Protein AF-A0A182EBB6-F1 (afdb_monomer_lite)

Stru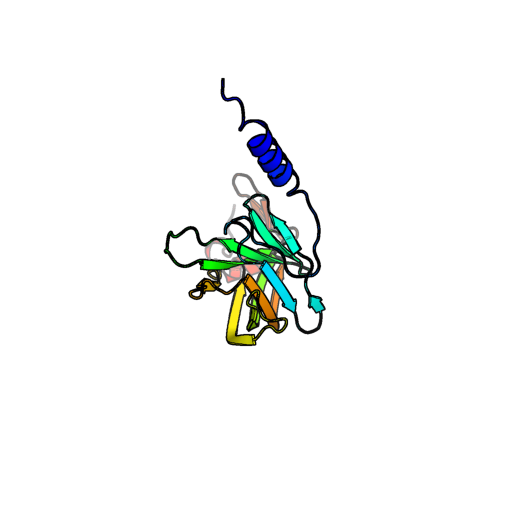cture (mmCIF, N/CA/C/O backbone):
data_AF-A0A182EBB6-F1
#
_entry.id   AF-A0A182EBB6-F1
#
loop_
_atom_site.group_PDB
_atom_site.id
_atom_site.type_symbol
_atom_site.label_atom_id
_atom_site.label_alt_id
_atom_site.label_comp_id
_atom_site.label_asym_id
_atom_site.label_entity_id
_atom_site.label_seq_id
_atom_site.pdbx_PDB_ins_code
_atom_site.Cartn_x
_atom_site.Cartn_y
_atom_site.Cartn_z
_atom_site.occupancy
_atom_site.B_iso_or_equiv
_atom_site.auth_seq_id
_atom_site.auth_comp_id
_atom_site.auth_asym_id
_atom_site.auth_atom_id
_atom_site.pdbx_PDB_model_num
ATOM 1 N N . MET A 1 1 ? 34.853 37.963 -15.793 1.00 40.50 1 MET A N 1
ATOM 2 C CA . MET A 1 1 ? 33.548 38.144 -16.453 1.00 40.50 1 MET A CA 1
ATOM 3 C C . MET A 1 1 ? 33.056 36.754 -16.791 1.00 40.50 1 MET A C 1
ATOM 5 O O . MET A 1 1 ? 33.469 36.223 -17.803 1.00 40.50 1 MET A O 1
ATOM 9 N N . GLU A 1 2 ? 32.288 36.142 -15.895 1.00 34.72 2 GLU A N 1
ATOM 10 C CA . GLU A 1 2 ? 31.540 34.907 -16.151 1.00 34.72 2 GLU A CA 1
ATOM 11 C C . GLU A 1 2 ? 30.432 34.850 -15.096 1.00 34.72 2 GLU A C 1
ATOM 13 O O . GLU A 1 2 ? 30.670 34.603 -13.919 1.00 34.72 2 GLU A O 1
ATOM 18 N N . SER A 1 3 ? 29.233 35.250 -15.512 1.00 44.31 3 SER A N 1
ATOM 19 C CA . SER A 1 3 ? 28.018 35.290 -14.704 1.00 44.31 3 SER A CA 1
ATOM 20 C C . SER A 1 3 ? 26.965 34.454 -15.419 1.00 44.31 3 SER A C 1
ATOM 22 O O . SER A 1 3 ? 26.194 34.976 -16.225 1.00 44.31 3 SER A O 1
ATOM 24 N N . LYS A 1 4 ? 26.965 33.147 -15.165 1.00 50.09 4 LYS A N 1
ATOM 25 C CA . LYS A 1 4 ? 25.876 32.228 -15.501 1.00 50.09 4 LYS A CA 1
ATOM 26 C C . LYS A 1 4 ? 25.888 31.118 -14.460 1.00 50.09 4 LYS A C 1
ATOM 28 O O . LYS A 1 4 ? 26.851 30.376 -14.431 1.00 50.09 4 LYS A O 1
ATOM 33 N N . ASP A 1 5 ? 24.870 31.104 -13.598 1.00 51.62 5 ASP A N 1
ATOM 34 C CA . ASP A 1 5 ? 24.267 29.878 -13.029 1.00 51.62 5 ASP A CA 1
ATOM 35 C C . ASP A 1 5 ? 23.132 30.165 -12.028 1.00 51.62 5 ASP A C 1
ATOM 37 O O . ASP A 1 5 ? 22.394 29.265 -11.654 1.00 51.62 5 ASP A O 1
ATOM 41 N N . SER A 1 6 ? 22.858 31.432 -11.700 1.00 50.47 6 SER A N 1
ATOM 42 C CA . SER A 1 6 ? 21.713 31.788 -10.842 1.00 50.47 6 SER A CA 1
ATOM 43 C C . SER A 1 6 ? 20.330 31.523 -11.476 1.00 50.47 6 SER A C 1
ATOM 45 O O . SER A 1 6 ? 19.359 31.316 -10.750 1.00 50.47 6 SER A O 1
ATOM 47 N N . SER A 1 7 ? 20.204 31.495 -12.812 1.00 50.50 7 SER A N 1
ATOM 48 C CA . SER A 1 7 ? 18.897 31.292 -13.468 1.00 50.50 7 SER A CA 1
ATOM 49 C C . SER A 1 7 ? 18.453 29.829 -13.509 1.00 50.50 7 SER A C 1
ATOM 51 O O . SER A 1 7 ? 17.256 29.563 -13.543 1.00 50.50 7 SER A O 1
ATOM 53 N N . ASN A 1 8 ? 19.398 28.883 -13.521 1.00 51.69 8 ASN A N 1
ATOM 54 C CA . ASN A 1 8 ? 19.089 27.453 -13.591 1.00 51.69 8 ASN A CA 1
ATOM 55 C C . ASN A 1 8 ? 18.716 26.897 -12.216 1.00 51.69 8 ASN A C 1
ATOM 57 O O . ASN A 1 8 ? 17.780 26.109 -12.128 1.00 51.69 8 ASN A O 1
ATOM 61 N N . GLU A 1 9 ? 19.377 27.354 -11.148 1.00 54.38 9 GLU A N 1
ATOM 62 C CA . GLU A 1 9 ? 18.986 27.002 -9.778 1.00 54.38 9 GLU A CA 1
ATOM 63 C C . GLU A 1 9 ? 17.591 27.529 -9.447 1.00 54.38 9 GLU A C 1
ATOM 65 O O . GLU A 1 9 ? 16.769 26.770 -8.954 1.00 54.38 9 GLU A O 1
ATOM 70 N N . SER A 1 10 ? 17.273 28.769 -9.834 1.00 54.06 10 SER A N 1
ATOM 71 C CA . SER A 1 10 ? 15.940 29.347 -9.627 1.00 54.06 10 SER A CA 1
ATOM 72 C C . SER A 1 10 ? 14.844 28.644 -10.441 1.00 54.06 10 SER A C 1
ATOM 74 O O . SER A 1 10 ? 13.723 28.511 -9.957 1.00 54.06 10 SER A O 1
ATOM 76 N N . LEU A 1 11 ? 15.148 28.142 -11.647 1.00 51.31 11 LEU A N 1
ATOM 77 C CA . LEU A 1 11 ? 14.216 27.318 -12.427 1.00 51.31 11 LEU A CA 1
ATOM 78 C C . LEU A 1 11 ? 14.038 25.919 -11.831 1.00 51.31 11 LEU A C 1
ATOM 80 O O . LEU A 1 11 ? 12.929 25.402 -11.842 1.00 51.31 11 LEU A O 1
ATOM 84 N N . LEU A 1 12 ? 15.094 25.310 -11.290 1.00 53.47 12 LEU A N 1
ATOM 85 C CA . LEU A 1 12 ? 15.011 24.026 -10.591 1.00 53.47 12 LEU A CA 1
ATOM 86 C C . LEU A 1 12 ? 14.291 24.155 -9.242 1.00 53.47 12 LEU A C 1
ATOM 88 O O . LEU A 1 12 ? 13.540 23.257 -8.880 1.00 53.47 12 LEU A O 1
ATOM 92 N N . GLU A 1 13 ? 14.454 25.273 -8.535 1.00 51.75 13 GLU A N 1
ATOM 93 C CA . GLU A 1 13 ? 13.674 25.627 -7.344 1.00 51.75 13 GLU A CA 1
ATOM 94 C C . GLU A 1 13 ? 12.214 25.914 -7.687 1.00 51.75 13 GLU A C 1
ATOM 96 O O . GLU A 1 13 ? 11.325 25.464 -6.972 1.00 51.75 13 GLU A O 1
ATOM 101 N N . ALA A 1 14 ? 11.945 26.598 -8.802 1.00 47.62 14 ALA A N 1
ATOM 102 C CA . ALA A 1 14 ? 10.588 26.821 -9.294 1.00 47.62 14 ALA A CA 1
ATOM 103 C C . ALA A 1 14 ? 9.922 25.503 -9.726 1.00 47.62 14 ALA A C 1
ATOM 105 O O . ALA A 1 14 ? 8.768 25.259 -9.395 1.00 47.62 14 ALA A O 1
ATOM 106 N N . LEU A 1 15 ? 10.649 24.605 -10.397 1.00 44.59 15 LEU A N 1
ATOM 107 C CA . LEU A 1 15 ? 10.163 23.268 -10.753 1.00 44.59 15 LEU A CA 1
ATOM 108 C C . LEU A 1 15 ? 10.010 22.361 -9.520 1.00 44.59 15 LEU A C 1
ATOM 110 O O . LEU A 1 15 ? 9.087 21.551 -9.481 1.00 44.59 15 LEU A O 1
ATOM 114 N N . SER A 1 16 ? 10.857 22.512 -8.494 1.00 48.31 16 SER A N 1
ATOM 115 C CA . SER A 1 16 ? 10.732 21.769 -7.232 1.00 48.31 16 SER A CA 1
ATOM 116 C C . SER A 1 16 ? 9.579 22.280 -6.368 1.00 48.31 16 SER A C 1
ATOM 118 O O . SER A 1 16 ? 8.950 21.481 -5.679 1.00 48.31 16 SER A O 1
ATOM 120 N N . THR A 1 17 ? 9.234 23.569 -6.449 1.00 39.22 17 THR A N 1
ATOM 121 C CA . THR A 1 17 ? 8.052 24.154 -5.789 1.00 39.22 17 THR A CA 1
ATOM 122 C C . THR A 1 17 ? 6.749 23.955 -6.568 1.00 39.22 17 THR A C 1
ATOM 124 O O . THR A 1 17 ? 5.680 24.090 -5.981 1.00 39.22 17 THR A O 1
ATOM 127 N N . ILE A 1 18 ? 6.802 23.533 -7.838 1.00 41.31 18 ILE A N 1
ATOM 128 C CA . ILE A 1 18 ? 5.641 23.053 -8.619 1.00 41.31 18 ILE A CA 1
ATOM 129 C C . ILE A 1 18 ? 5.329 21.563 -8.328 1.00 41.31 18 ILE A C 1
ATOM 131 O O . ILE A 1 18 ? 4.463 20.963 -8.950 1.00 41.31 18 ILE A O 1
ATOM 135 N N . THR A 1 19 ? 5.906 20.959 -7.281 1.00 42.50 19 THR A N 1
ATOM 136 C CA . THR A 1 19 ? 5.459 19.655 -6.721 1.00 42.50 19 THR A CA 1
ATOM 137 C C . THR A 1 19 ? 4.049 19.691 -6.088 1.00 42.50 19 THR A C 1
ATOM 139 O O . THR A 1 19 ? 3.642 18.778 -5.366 1.00 42.50 19 THR A O 1
ATOM 142 N N . CYS A 1 20 ? 3.277 20.741 -6.361 1.00 44.19 20 CYS A N 1
ATOM 143 C CA . CYS A 1 20 ? 1.964 21.018 -5.807 1.00 44.19 20 CYS A CA 1
ATOM 144 C C . CYS A 1 20 ? 0.876 20.141 -6.434 1.00 44.19 20 CYS A C 1
ATOM 146 O O . CYS A 1 20 ? 0.344 20.473 -7.485 1.00 44.19 20 CYS A O 1
ATOM 148 N N . THR A 1 21 ? 0.448 19.105 -5.707 1.00 50.16 21 THR A N 1
ATOM 149 C CA . THR A 1 21 ? -0.952 18.615 -5.696 1.00 50.16 21 THR A CA 1
ATOM 150 C C . THR A 1 21 ? -1.592 18.240 -7.044 1.00 50.16 21 THR A C 1
ATOM 152 O O . THR A 1 21 ? -2.816 18.200 -7.142 1.00 50.16 21 THR A O 1
ATOM 155 N N . GLU A 1 22 ? -0.814 17.959 -8.086 1.00 55.62 22 GLU A N 1
ATOM 156 C CA . GLU A 1 22 ? -1.366 17.474 -9.351 1.00 55.62 22 GLU A CA 1
ATOM 157 C C . GLU A 1 22 ? -1.694 15.982 -9.231 1.00 55.62 22 GLU A C 1
ATOM 159 O O . GLU A 1 22 ? -0.806 15.146 -9.045 1.00 55.62 22 GLU A O 1
ATOM 164 N N . GLU A 1 23 ? -2.987 15.657 -9.311 1.00 56.88 23 GLU A N 1
ATOM 165 C CA . GLU A 1 23 ? -3.442 14.282 -9.489 1.00 56.88 23 GLU A CA 1
ATOM 166 C C . GLU A 1 23 ? -3.108 13.812 -10.909 1.00 56.88 23 GLU A C 1
ATOM 168 O O . GLU A 1 23 ? -3.418 14.485 -11.893 1.00 56.88 23 GLU A O 1
ATOM 173 N N . PHE A 1 24 ? -2.504 12.634 -11.029 1.00 71.06 24 PHE A N 1
ATOM 174 C CA . PHE A 1 24 ? -2.121 12.055 -12.316 1.00 71.06 24 PHE A CA 1
ATOM 175 C C . PHE A 1 24 ? -2.733 10.674 -12.520 1.00 71.06 24 PHE A C 1
ATOM 177 O O . PHE A 1 24 ? -2.850 9.891 -11.583 1.00 71.06 24 PHE A O 1
ATOM 184 N N . THR A 1 25 ? -3.096 10.350 -13.761 1.00 62.28 25 THR A N 1
ATOM 185 C CA . THR A 1 25 ? -3.846 9.128 -14.102 1.00 62.28 25 THR A CA 1
ATOM 186 C C . THR A 1 25 ? -3.032 8.090 -14.879 1.00 62.28 25 THR A C 1
ATOM 188 O O . THR A 1 25 ? -3.607 7.130 -15.384 1.00 62.28 25 THR A O 1
ATOM 191 N N . ASP A 1 26 ? -1.717 8.278 -15.027 1.00 76.62 26 ASP A N 1
ATOM 192 C CA . ASP A 1 26 ? -0.820 7.320 -15.692 1.00 76.62 26 ASP A CA 1
ATOM 193 C C . ASP A 1 26 ? 0.598 7.364 -15.079 1.00 76.62 26 ASP A C 1
ATOM 195 O O . ASP A 1 26 ? 0.762 7.709 -13.911 1.00 76.62 26 ASP A O 1
ATOM 199 N N . PHE A 1 27 ? 1.621 6.957 -15.832 1.00 76.38 27 PHE A N 1
ATOM 200 C CA . PHE A 1 27 ? 3.022 6.950 -15.424 1.00 76.38 27 PHE A CA 1
ATOM 201 C C . PHE A 1 27 ? 3.528 8.305 -14.932 1.00 76.38 27 PHE A C 1
ATOM 203 O O . PHE A 1 27 ? 3.495 9.287 -15.671 1.00 76.38 27 PHE A O 1
ATOM 210 N N . VAL A 1 28 ? 4.107 8.318 -13.728 1.00 77.75 28 VAL A N 1
ATOM 211 C CA . VAL A 1 28 ? 4.726 9.517 -13.155 1.00 77.75 28 VAL A CA 1
ATOM 212 C C . VAL A 1 28 ? 6.105 9.248 -12.579 1.00 77.75 28 VAL A C 1
ATOM 214 O O . VAL A 1 28 ? 6.303 8.242 -11.892 1.00 77.75 28 VAL A O 1
ATOM 217 N N . PRO A 1 29 ? 7.086 10.123 -12.864 1.00 74.19 29 PRO A N 1
ATOM 218 C CA . PRO A 1 29 ? 8.438 9.963 -12.361 1.00 74.19 29 PRO A CA 1
ATOM 219 C C . PRO A 1 29 ? 8.481 10.103 -10.841 1.00 74.19 29 PRO A C 1
ATOM 221 O O . PRO A 1 29 ? 7.932 11.044 -10.274 1.00 74.19 29 PRO A O 1
ATOM 224 N N . LEU A 1 30 ? 9.182 9.186 -10.175 1.00 74.06 30 LEU A N 1
ATOM 225 C CA . LEU A 1 30 ? 9.463 9.324 -8.748 1.00 74.06 30 LEU A CA 1
ATOM 226 C C . LEU A 1 30 ? 10.606 10.354 -8.563 1.00 74.06 30 LEU A C 1
ATOM 228 O O . LEU A 1 30 ? 11.730 10.089 -9.002 1.00 74.06 30 LEU A O 1
ATOM 232 N N . PRO A 1 31 ? 10.377 11.498 -7.888 1.00 69.81 31 PRO A N 1
ATOM 233 C CA . PRO A 1 31 ? 11.384 12.552 -7.731 1.00 69.81 31 PRO A CA 1
ATOM 234 C C . PRO A 1 31 ? 12.645 12.058 -7.027 1.00 69.81 31 PRO A C 1
ATOM 236 O O . PRO A 1 31 ? 13.765 12.407 -7.387 1.00 69.81 31 PRO A O 1
ATOM 239 N N . ALA A 1 32 ? 12.461 11.168 -6.049 1.00 61.50 32 ALA A N 1
ATOM 240 C CA . ALA A 1 32 ? 13.527 10.649 -5.201 1.00 61.50 32 ALA A CA 1
ATOM 241 C C . ALA A 1 32 ? 14.555 9.749 -5.926 1.00 61.50 32 ALA A C 1
ATOM 243 O O . ALA A 1 32 ? 15.570 9.384 -5.326 1.00 61.50 32 ALA A O 1
ATOM 244 N N . ILE A 1 33 ? 14.319 9.389 -7.193 1.00 62.66 33 ILE A N 1
ATOM 245 C CA . ILE A 1 33 ? 15.235 8.607 -8.046 1.00 62.66 33 ILE A CA 1
ATOM 246 C C . ILE A 1 33 ? 15.675 9.395 -9.291 1.00 62.66 33 ILE A C 1
ATOM 248 O O . ILE A 1 33 ? 15.795 8.847 -10.389 1.00 62.66 33 ILE A O 1
ATOM 252 N N . ASP A 1 34 ? 15.882 10.700 -9.121 1.00 66.88 34 ASP A N 1
ATOM 253 C CA . ASP A 1 34 ? 16.276 11.638 -10.179 1.00 66.88 34 ASP A CA 1
ATOM 254 C C . ASP A 1 34 ? 15.304 11.648 -11.370 1.00 66.88 34 ASP A C 1
ATOM 256 O O . ASP A 1 34 ? 15.715 11.874 -12.506 1.00 66.88 34 ASP A O 1
ATOM 260 N N . TYR A 1 35 ? 14.022 11.343 -11.131 1.00 64.88 35 TYR A N 1
ATOM 261 C CA . TYR A 1 35 ? 12.978 11.279 -12.160 1.00 64.88 35 TYR A CA 1
ATOM 262 C C . TYR A 1 35 ? 13.244 10.269 -13.297 1.00 64.88 35 TYR A C 1
ATOM 264 O O . TYR A 1 35 ? 12.572 10.300 -14.325 1.00 64.88 35 TYR A O 1
ATOM 272 N N . LYS A 1 36 ? 14.197 9.340 -13.125 1.00 75.31 36 LYS A N 1
ATOM 273 C CA . LYS A 1 36 ? 14.630 8.412 -14.188 1.00 75.31 36 LYS A CA 1
ATOM 274 C C . LYS A 1 36 ? 13.614 7.320 -14.507 1.00 75.31 36 LYS A C 1
ATOM 276 O O . LYS A 1 36 ? 13.621 6.788 -15.614 1.00 75.31 36 LYS A O 1
ATOM 281 N N . ILE A 1 37 ? 12.779 6.957 -13.532 1.00 84.69 37 ILE A N 1
ATOM 282 C CA . ILE A 1 37 ? 11.816 5.863 -13.659 1.00 84.69 37 ILE A CA 1
ATOM 283 C C . ILE A 1 37 ? 10.437 6.374 -13.275 1.00 84.69 37 ILE A C 1
ATOM 285 O O . ILE A 1 37 ? 10.242 6.972 -12.213 1.00 84.69 37 ILE A O 1
ATOM 289 N N . MET A 1 38 ? 9.483 6.118 -14.159 1.00 88.00 38 MET A N 1
ATOM 290 C CA . MET A 1 38 ? 8.085 6.450 -13.973 1.00 88.00 38 MET A CA 1
ATOM 291 C C . MET A 1 38 ? 7.308 5.255 -13.439 1.00 88.00 38 MET A C 1
ATOM 293 O O . MET A 1 38 ? 7.516 4.123 -13.877 1.00 88.00 38 MET A O 1
ATOM 297 N N . PHE A 1 39 ? 6.372 5.518 -12.534 1.00 91.75 39 PHE A N 1
ATOM 298 C CA . PHE A 1 39 ? 5.540 4.509 -11.901 1.00 91.75 39 PHE A CA 1
ATOM 299 C C . PHE A 1 39 ? 4.069 4.718 -12.222 1.00 91.75 39 PHE A C 1
ATOM 301 O O . PHE A 1 39 ? 3.584 5.844 -12.264 1.00 91.75 39 PHE A O 1
ATOM 308 N N . SER A 1 40 ? 3.357 3.614 -12.410 1.00 93.00 40 SER A N 1
ATOM 309 C CA . SER A 1 40 ? 1.902 3.577 -12.541 1.00 93.00 40 SER A CA 1
ATOM 310 C C . SER A 1 40 ? 1.369 2.407 -11.721 1.00 93.00 40 SER A C 1
ATOM 312 O O . SER A 1 40 ? 1.989 1.340 -11.685 1.00 93.00 40 SER A O 1
ATOM 314 N N . VAL A 1 41 ? 0.225 2.588 -11.063 1.00 94.75 41 VAL A N 1
ATOM 315 C CA . VAL A 1 41 ? -0.456 1.526 -10.315 1.00 94.75 41 VAL A CA 1
ATOM 316 C C . VAL A 1 41 ? -1.832 1.314 -10.918 1.00 94.75 41 VAL A C 1
ATOM 318 O O . VAL A 1 41 ? -2.586 2.261 -11.112 1.00 94.75 41 VAL A O 1
ATOM 321 N N . SER A 1 42 ? -2.180 0.063 -11.193 1.00 94.75 42 SER A N 1
ATOM 322 C CA . SER A 1 42 ? -3.515 -0.314 -11.646 1.00 94.75 42 SER A CA 1
ATOM 323 C C . SER A 1 42 ? -4.068 -1.443 -10.797 1.00 94.75 42 SER A C 1
ATOM 325 O O . SER A 1 42 ? -3.326 -2.305 -10.334 1.00 94.75 42 SER A O 1
ATOM 327 N N . VAL A 1 43 ? -5.378 -1.438 -10.587 1.00 95.19 43 VAL A N 1
ATOM 328 C CA . VAL A 1 43 ? -6.072 -2.415 -9.753 1.00 95.19 43 VAL A CA 1
ATOM 329 C C . VAL A 1 43 ? -7.202 -3.052 -10.547 1.00 95.19 43 VAL A C 1
ATOM 331 O O . VAL A 1 43 ? -8.031 -2.364 -11.146 1.00 95.19 43 VAL A O 1
ATOM 334 N N . ALA A 1 44 ? -7.266 -4.380 -10.534 1.00 93.56 44 ALA A N 1
ATOM 335 C CA . ALA A 1 44 ? -8.335 -5.135 -11.168 1.00 93.56 44 ALA A CA 1
ATOM 336 C C . ALA A 1 44 ? -9.705 -4.705 -10.615 1.00 93.56 44 ALA A C 1
ATOM 338 O O . ALA A 1 44 ? -9.936 -4.736 -9.409 1.00 93.56 44 ALA A O 1
ATOM 339 N N . GLY A 1 45 ? -10.612 -4.305 -11.509 1.00 89.56 45 GLY A N 1
ATOM 340 C CA . GLY A 1 45 ? -11.949 -3.816 -11.155 1.00 89.56 45 GLY A CA 1
ATOM 341 C C . GLY A 1 45 ? -12.036 -2.320 -10.829 1.00 89.56 45 GLY A C 1
ATOM 342 O O . GLY A 1 45 ? -13.145 -1.807 -10.755 1.00 89.56 45 GLY A O 1
ATOM 343 N N . ILE A 1 46 ? -10.905 -1.616 -10.686 1.00 90.75 46 ILE A N 1
ATOM 344 C CA . ILE A 1 46 ? -10.864 -0.154 -10.490 1.00 90.75 46 ILE A CA 1
ATOM 345 C C . ILE A 1 46 ? -10.256 0.540 -11.717 1.00 90.75 46 ILE A C 1
ATOM 347 O O . ILE A 1 46 ? -10.785 1.542 -12.182 1.00 90.75 46 ILE A O 1
ATOM 351 N N . GLY A 1 47 ? -9.180 -0.014 -12.280 1.00 90.69 47 GLY A N 1
ATOM 352 C CA . GLY A 1 47 ? -8.402 0.613 -13.350 1.00 90.69 47 GLY A CA 1
ATOM 353 C C . GLY A 1 47 ? -7.118 1.249 -12.823 1.00 90.69 47 GLY A C 1
ATOM 354 O O . GLY A 1 47 ? -6.580 0.810 -11.805 1.00 90.69 47 GLY A O 1
ATOM 355 N N . ILE A 1 48 ? -6.590 2.240 -13.541 1.00 91.62 48 ILE A N 1
ATOM 356 C CA . ILE A 1 48 ? -5.386 2.968 -13.120 1.00 91.62 48 ILE A CA 1
ATOM 357 C C . ILE A 1 48 ? -5.750 3.876 -11.944 1.00 91.62 48 ILE A C 1
ATOM 359 O O . ILE A 1 48 ? -6.747 4.595 -11.999 1.00 91.62 48 ILE A O 1
ATOM 363 N N . LEU A 1 49 ? -4.967 3.804 -10.870 1.00 91.56 49 LEU A N 1
ATOM 364 C CA . LEU A 1 49 ? -5.182 4.628 -9.689 1.00 91.56 49 LEU A CA 1
ATOM 365 C C . LEU A 1 49 ? -4.633 6.036 -9.927 1.00 91.56 49 LEU A C 1
ATOM 367 O O . LEU A 1 49 ? -3.508 6.154 -10.423 1.00 91.56 49 LEU A O 1
ATOM 371 N N . PRO A 1 50 ? -5.364 7.088 -9.520 1.00 89.56 50 PRO A N 1
ATOM 372 C CA . PRO A 1 50 ? -4.807 8.424 -9.518 1.00 89.56 50 PRO A CA 1
ATOM 373 C C . PRO A 1 50 ? -3.703 8.509 -8.462 1.00 89.56 50 PRO A C 1
ATOM 375 O O . PRO A 1 50 ? -3.836 7.940 -7.369 1.00 89.56 50 PRO A O 1
ATOM 378 N N . GLY A 1 51 ? -2.609 9.186 -8.797 1.00 87.50 51 GLY A N 1
ATOM 379 C CA . GLY A 1 51 ? -1.498 9.414 -7.885 1.00 87.50 51 GLY A CA 1
ATOM 380 C C . GLY A 1 51 ? -1.284 10.886 -7.549 1.00 87.50 51 GLY A C 1
ATOM 381 O O . GLY A 1 51 ? -1.719 11.759 -8.287 1.00 87.50 51 GLY A O 1
ATOM 382 N N . GLU A 1 52 ? -0.615 11.145 -6.429 1.00 88.94 52 GLU A N 1
ATOM 383 C CA . GLU A 1 52 ? -0.187 12.464 -5.958 1.00 88.94 52 GLU A CA 1
ATOM 384 C C . GLU A 1 52 ? 1.250 12.387 -5.410 1.00 88.94 52 GLU A C 1
ATOM 386 O O . GLU A 1 52 ? 1.717 11.323 -4.981 1.00 88.94 52 GLU A O 1
ATOM 391 N N . PHE A 1 53 ? 1.954 13.519 -5.380 1.00 86.25 53 PHE A N 1
ATOM 392 C CA . PHE A 1 53 ? 3.247 13.616 -4.705 1.00 86.25 53 PHE A CA 1
ATOM 393 C C . PHE A 1 53 ? 3.060 13.841 -3.204 1.00 86.25 53 PHE A C 1
ATOM 395 O O . PHE A 1 53 ? 2.346 14.743 -2.769 1.00 86.25 53 PHE A O 1
ATOM 402 N N . ALA A 1 54 ? 3.747 13.039 -2.396 1.00 85.06 54 ALA A N 1
ATOM 403 C CA . ALA A 1 54 ? 3.863 13.278 -0.968 1.00 85.06 54 ALA A CA 1
ATOM 404 C C . ALA A 1 54 ? 4.985 14.298 -0.677 1.00 85.06 54 ALA A C 1
ATOM 406 O O . ALA A 1 54 ? 5.984 14.330 -1.401 1.00 85.06 54 ALA A O 1
ATOM 407 N N . PRO A 1 55 ? 4.908 15.061 0.434 1.00 77.88 55 PRO A N 1
ATOM 408 C CA . PRO A 1 55 ? 5.915 16.072 0.790 1.00 77.88 55 PRO A CA 1
ATOM 409 C C . PRO A 1 55 ? 7.347 15.536 0.945 1.00 77.88 55 PRO A C 1
ATOM 411 O O . PRO A 1 55 ? 8.312 16.287 0.871 1.00 77.88 55 PRO A O 1
ATOM 414 N N . ASN A 1 56 ? 7.498 14.231 1.178 1.00 79.06 56 ASN A N 1
ATOM 415 C CA . ASN A 1 56 ? 8.790 13.553 1.295 1.00 79.06 56 ASN A CA 1
ATOM 416 C C . ASN A 1 56 ? 9.345 13.050 -0.055 1.00 79.06 56 ASN A C 1
ATOM 418 O O . ASN A 1 56 ? 10.312 12.288 -0.068 1.00 79.06 56 ASN A O 1
ATOM 422 N N . GLY A 1 57 ? 8.722 13.419 -1.179 1.00 81.62 57 GLY A N 1
ATOM 423 C CA . GLY A 1 57 ? 9.116 12.994 -2.523 1.00 81.62 57 GLY A CA 1
ATOM 424 C C . GLY A 1 57 ? 8.683 11.571 -2.895 1.00 81.62 57 GLY A C 1
ATOM 425 O O . GLY A 1 57 ? 9.161 11.043 -3.899 1.00 81.62 57 GLY A O 1
ATOM 426 N N . ALA A 1 58 ? 7.818 10.930 -2.101 1.00 90.00 58 ALA A N 1
ATOM 427 C CA . ALA A 1 58 ? 7.173 9.668 -2.462 1.00 90.00 58 ALA A CA 1
ATOM 428 C C . ALA A 1 58 ? 5.960 9.897 -3.380 1.00 90.00 58 ALA A C 1
ATOM 430 O O . ALA A 1 58 ? 5.395 10.987 -3.420 1.00 90.00 58 ALA A O 1
ATOM 431 N N . LEU A 1 59 ? 5.529 8.850 -4.080 1.00 91.81 59 LEU A N 1
ATOM 432 C CA . LEU A 1 59 ? 4.267 8.829 -4.821 1.00 91.81 59 LEU A CA 1
ATOM 433 C C . LEU A 1 59 ? 3.197 8.142 -3.973 1.00 91.81 59 LEU A C 1
ATOM 435 O O . LEU A 1 59 ? 3.461 7.080 -3.408 1.00 91.81 59 LEU A O 1
ATOM 439 N N . ARG A 1 60 ? 1.996 8.714 -3.909 1.00 94.56 60 AR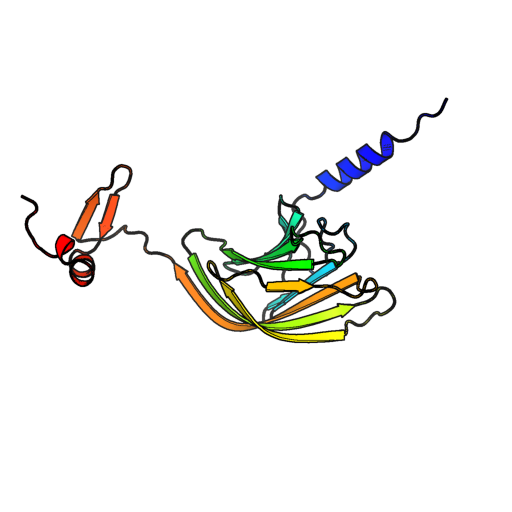G A N 1
ATOM 440 C CA . ARG A 1 60 ? 0.816 8.140 -3.251 1.00 94.56 60 ARG A CA 1
ATOM 441 C C . ARG A 1 60 ? -0.256 7.866 -4.290 1.00 94.56 60 ARG A C 1
ATOM 443 O O . ARG A 1 60 ? -0.716 8.792 -4.930 1.00 94.56 60 ARG A O 1
ATOM 450 N N . PHE A 1 61 ? -0.689 6.621 -4.423 1.00 94.81 61 PHE A N 1
ATOM 451 C CA . PHE A 1 61 ? -1.800 6.223 -5.281 1.00 94.81 61 PHE A CA 1
ATOM 452 C C . PHE A 1 61 ? -3.041 5.967 -4.435 1.00 94.81 61 PHE A C 1
ATOM 454 O O . PHE A 1 61 ? -2.984 5.286 -3.405 1.00 94.81 61 PHE A O 1
ATOM 461 N N . HIS A 1 62 ? -4.169 6.524 -4.859 1.00 92.75 62 HIS A N 1
ATOM 462 C CA . HIS A 1 62 ? -5.385 6.557 -4.057 1.00 92.75 62 HIS A CA 1
ATOM 463 C C . HIS A 1 62 ? -6.200 5.273 -4.184 1.00 92.75 62 HIS A C 1
ATOM 465 O O . HIS A 1 62 ? -6.696 4.925 -5.253 1.00 92.75 62 HIS A O 1
ATOM 471 N N . LEU A 1 63 ? -6.429 4.621 -3.046 1.00 92.50 63 LEU A N 1
ATOM 472 C CA . LEU A 1 63 ? -7.532 3.685 -2.841 1.00 92.50 63 LEU A CA 1
ATOM 473 C C . LEU A 1 63 ? -8.590 4.330 -1.926 1.00 92.50 63 LEU A C 1
ATOM 475 O O . LEU A 1 63 ? -8.329 5.381 -1.326 1.00 92.50 63 LEU A O 1
ATOM 479 N N . PRO A 1 64 ? -9.789 3.731 -1.779 1.00 90.62 64 PRO A N 1
ATOM 480 C CA . PRO A 1 64 ? -10.863 4.332 -0.987 1.00 90.62 64 PRO A CA 1
ATOM 481 C C . PRO A 1 64 ? -10.473 4.667 0.460 1.00 90.62 64 PRO A C 1
ATOM 483 O O . PRO A 1 64 ? -10.806 5.740 0.950 1.00 90.62 64 PRO A O 1
ATOM 486 N N . VAL A 1 65 ? -9.735 3.779 1.135 1.00 92.56 65 VAL A N 1
ATOM 487 C CA . VAL A 1 65 ? -9.413 3.921 2.572 1.00 92.56 65 VAL A CA 1
ATOM 488 C C . VAL A 1 65 ? -7.919 3.852 2.896 1.00 92.56 65 VAL A C 1
ATOM 490 O O . VAL A 1 65 ? -7.529 4.074 4.044 1.00 92.56 65 VAL A O 1
ATOM 493 N N . ILE A 1 66 ? -7.073 3.587 1.897 1.00 94.50 66 ILE A N 1
ATOM 494 C CA . ILE A 1 66 ? -5.612 3.602 2.037 1.00 94.50 66 ILE A CA 1
ATOM 495 C C . ILE A 1 66 ? -4.955 4.344 0.868 1.00 94.50 66 ILE A C 1
ATOM 497 O O . ILE A 1 66 ? -5.562 4.526 -0.186 1.00 94.50 66 ILE A O 1
ATOM 501 N N . TYR A 1 67 ? -3.693 4.705 1.038 1.00 94.81 67 TYR A N 1
ATOM 502 C CA . TYR A 1 67 ? -2.763 5.044 -0.028 1.00 94.81 67 TYR A CA 1
ATOM 503 C C . TYR A 1 67 ? -1.834 3.864 -0.288 1.00 94.81 67 TYR A C 1
ATOM 505 O O . TYR A 1 67 ? -1.340 3.258 0.663 1.00 94.81 67 TYR A O 1
ATOM 513 N N . ILE A 1 68 ? -1.557 3.567 -1.556 1.00 95.56 68 ILE A N 1
ATOM 514 C CA . ILE A 1 68 ? -0.374 2.794 -1.950 1.00 95.56 68 ILE A CA 1
ATOM 515 C C . ILE A 1 68 ? 0.765 3.785 -2.136 1.00 95.56 68 ILE A C 1
ATOM 517 O O . ILE A 1 68 ? 0.615 4.758 -2.866 1.00 95.56 68 ILE A O 1
ATOM 521 N N . ILE A 1 69 ? 1.900 3.551 -1.493 1.00 94.94 69 ILE A N 1
ATOM 522 C CA . ILE A 1 69 ? 3.015 4.493 -1.482 1.00 94.94 69 ILE A CA 1
ATOM 523 C C . ILE A 1 69 ? 4.230 3.857 -2.130 1.00 94.94 69 ILE A C 1
ATOM 525 O O . ILE A 1 69 ? 4.645 2.773 -1.724 1.00 94.94 69 ILE A O 1
ATOM 529 N N . ILE A 1 70 ? 4.814 4.561 -3.096 1.00 94.06 70 ILE A N 1
ATOM 530 C CA . ILE A 1 70 ? 6.090 4.210 -3.716 1.00 94.06 70 ILE A CA 1
ATOM 531 C C . ILE A 1 70 ? 7.120 5.244 -3.286 1.00 94.06 70 ILE A C 1
ATOM 533 O O . ILE A 1 70 ? 6.973 6.434 -3.561 1.00 94.06 70 ILE A O 1
ATOM 537 N N . SER A 1 71 ? 8.171 4.801 -2.607 1.00 91.38 71 SER A N 1
ATOM 538 C CA . SER A 1 71 ? 9.235 5.677 -2.118 1.00 91.38 71 SER A CA 1
ATOM 539 C C . SER A 1 71 ? 10.611 5.093 -2.406 1.00 91.38 71 SER A C 1
ATOM 541 O O . SER A 1 71 ? 10.772 3.886 -2.579 1.00 91.38 71 SER A O 1
ATOM 543 N N . ARG A 1 72 ? 11.636 5.946 -2.468 1.00 86.31 72 ARG A N 1
ATOM 544 C CA . ARG A 1 72 ? 13.021 5.486 -2.606 1.00 86.31 72 ARG A CA 1
ATOM 545 C C . ARG A 1 72 ? 13.425 4.685 -1.368 1.00 86.31 72 ARG A C 1
ATOM 547 O O . ARG A 1 72 ? 13.152 5.093 -0.238 1.00 86.31 72 ARG A O 1
ATOM 554 N N . GLN A 1 73 ? 14.146 3.586 -1.564 1.00 82.19 73 GLN A N 1
ATOM 555 C CA . GLN A 1 73 ? 14.817 2.924 -0.456 1.00 82.19 73 GLN A CA 1
ATOM 556 C C . GLN A 1 73 ? 16.017 3.772 0.007 1.00 82.19 73 GLN A C 1
ATOM 558 O O . GLN A 1 73 ? 16.871 4.157 -0.786 1.00 82.19 73 GLN A O 1
ATOM 563 N N . VAL A 1 74 ? 16.098 4.063 1.308 1.00 68.31 74 VAL A N 1
ATOM 564 C CA . VAL A 1 74 ? 17.150 4.926 1.893 1.00 68.31 74 VAL A CA 1
ATOM 565 C C . VAL A 1 74 ? 18.545 4.276 1.843 1.00 68.31 74 VAL A C 1
ATOM 567 O O . VAL A 1 74 ? 19.558 4.955 1.989 1.00 68.31 74 VAL A O 1
ATOM 570 N N . ARG A 1 75 ? 18.633 2.959 1.612 1.00 63.53 75 ARG A N 1
ATOM 571 C CA . ARG A 1 75 ? 19.917 2.249 1.541 1.00 63.53 75 ARG A CA 1
ATOM 572 C C . ARG A 1 75 ? 20.596 2.516 0.195 1.00 63.53 75 ARG A C 1
ATOM 574 O O . ARG A 1 75 ? 20.026 2.231 -0.852 1.00 63.53 75 ARG A O 1
ATOM 581 N N . GLN A 1 76 ? 21.807 3.073 0.252 1.00 54.47 76 GLN A N 1
ATOM 582 C CA . GLN A 1 76 ? 22.693 3.284 -0.894 1.00 54.47 76 GLN A CA 1
ATOM 583 C C . GLN A 1 76 ? 23.181 1.932 -1.434 1.00 54.47 76 GLN A C 1
ATOM 585 O O . GLN A 1 76 ? 24.234 1.441 -1.042 1.00 54.47 76 GLN A O 1
ATOM 590 N N . GLU A 1 77 ? 22.410 1.318 -2.323 1.00 59.06 77 GLU A N 1
ATOM 591 C CA . GLU A 1 77 ? 22.952 0.361 -3.288 1.00 59.06 77 GLU A CA 1
ATOM 592 C C . GLU A 1 77 ? 23.146 1.096 -4.627 1.00 59.06 77 GLU A C 1
ATOM 594 O O . GLU A 1 77 ? 22.408 2.030 -4.943 1.00 59.06 77 GLU A O 1
ATOM 599 N N . GLU A 1 78 ? 24.137 0.692 -5.432 1.00 65.94 78 GLU A N 1
ATOM 600 C CA . GLU A 1 78 ? 24.339 1.229 -6.794 1.00 65.94 78 GLU A CA 1
ATOM 601 C C . GLU A 1 78 ? 23.134 0.972 -7.719 1.00 65.94 78 GLU A C 1
ATOM 603 O O . GLU A 1 78 ? 23.018 1.577 -8.787 1.00 65.94 78 GLU A O 1
ATOM 608 N N . THR A 1 79 ? 22.241 0.061 -7.318 1.00 74.19 79 THR A N 1
ATOM 609 C CA . THR A 1 79 ? 21.032 -0.290 -8.059 1.00 74.19 79 THR A CA 1
ATOM 610 C C . THR A 1 79 ? 19.821 0.483 -7.522 1.00 74.19 79 THR A C 1
ATOM 612 O O . THR A 1 79 ? 19.560 0.464 -6.313 1.00 74.19 79 THR A O 1
ATOM 615 N N . PRO A 1 80 ? 19.053 1.167 -8.394 1.00 80.75 80 PRO A N 1
ATOM 616 C CA . PRO A 1 80 ? 17.822 1.835 -7.994 1.00 80.75 80 PRO A CA 1
ATOM 617 C C . PRO A 1 80 ? 16.875 0.856 -7.298 1.00 80.75 80 PRO A C 1
ATOM 619 O O . PRO A 1 80 ? 16.472 -0.151 -7.878 1.00 80.75 80 PRO A O 1
ATOM 622 N N . SER A 1 81 ? 16.517 1.159 -6.053 1.00 87.19 81 SER A N 1
ATOM 623 C CA . SER A 1 81 ? 15.600 0.343 -5.261 1.00 87.19 81 SER A CA 1
ATOM 624 C C . SER A 1 81 ? 14.482 1.200 -4.683 1.00 87.19 81 SER A C 1
ATOM 626 O O . SER A 1 81 ? 14.715 2.310 -4.188 1.00 87.19 81 SER A O 1
ATOM 628 N N . VAL A 1 82 ? 13.257 0.687 -4.752 1.00 90.62 82 VAL A N 1
ATOM 629 C CA . VAL A 1 82 ? 12.050 1.365 -4.273 1.00 90.62 82 VAL A CA 1
ATOM 630 C C . VAL A 1 82 ? 11.282 0.479 -3.306 1.00 90.62 82 VAL A C 1
ATOM 632 O O . VAL A 1 82 ? 11.271 -0.744 -3.424 1.00 90.62 82 VAL A O 1
ATOM 635 N N . ASN A 1 83 ? 10.630 1.116 -2.345 1.00 93.62 83 ASN A N 1
ATOM 636 C CA . ASN A 1 83 ? 9.716 0.487 -1.412 1.00 93.62 83 ASN A CA 1
ATOM 637 C C . ASN A 1 83 ? 8.283 0.718 -1.885 1.00 93.62 83 ASN A C 1
ATOM 639 O O . ASN A 1 83 ? 7.914 1.854 -2.186 1.00 93.62 83 ASN A O 1
ATOM 643 N N . ILE A 1 84 ? 7.474 -0.335 -1.866 1.00 94.62 84 ILE A N 1
ATOM 644 C CA . ILE A 1 84 ? 6.018 -0.253 -1.920 1.00 94.62 84 ILE A CA 1
ATOM 645 C C . ILE A 1 84 ? 5.485 -0.522 -0.518 1.00 94.62 84 ILE A C 1
ATOM 647 O O . ILE A 1 84 ? 5.765 -1.558 0.085 1.00 94.62 84 ILE A O 1
ATOM 651 N N . LEU A 1 85 ? 4.708 0.415 0.002 1.00 94.69 85 LEU A N 1
ATOM 652 C CA . LEU A 1 85 ? 4.042 0.312 1.297 1.00 94.69 85 LEU A CA 1
ATOM 653 C C . LEU A 1 85 ? 2.606 0.825 1.185 1.00 94.69 85 LEU A C 1
ATOM 655 O O . LEU A 1 85 ? 2.189 1.295 0.127 1.00 94.69 85 LEU A O 1
ATOM 659 N N . GLY A 1 86 ? 1.840 0.731 2.267 1.00 94.12 86 GLY A N 1
ATOM 660 C CA . GLY A 1 86 ? 0.544 1.390 2.332 1.00 94.12 86 GLY A CA 1
ATOM 661 C C . GLY A 1 86 ? 0.368 2.207 3.600 1.00 94.12 86 GLY A C 1
ATOM 662 O O . GLY A 1 86 ? 0.977 1.925 4.632 1.00 94.12 86 GLY A O 1
ATOM 663 N N . GLU A 1 87 ? -0.485 3.217 3.511 1.00 94.12 87 GLU A N 1
ATOM 664 C CA . GLU A 1 87 ? -0.807 4.142 4.596 1.00 94.12 87 GLU A CA 1
ATOM 665 C C . GLU A 1 87 ? -2.327 4.283 4.695 1.00 94.12 87 GLU A C 1
ATOM 667 O O . GLU A 1 87 ? -2.998 4.483 3.687 1.00 94.12 87 GLU A O 1
ATOM 672 N N . ALA A 1 88 ? -2.899 4.160 5.892 1.00 94.19 88 ALA A N 1
ATOM 673 C CA . ALA A 1 88 ? -4.339 4.343 6.063 1.00 94.19 88 ALA A CA 1
ATOM 674 C C . ALA A 1 88 ? -4.716 5.826 5.955 1.00 94.19 88 ALA A C 1
ATOM 676 O O . ALA A 1 88 ? -4.046 6.674 6.536 1.00 94.19 88 ALA A O 1
ATOM 677 N N . LYS A 1 89 ? -5.847 6.126 5.307 1.00 94.06 89 LYS A N 1
ATOM 678 C CA . LYS A 1 89 ? -6.434 7.481 5.307 1.00 94.06 89 LYS A CA 1
ATOM 679 C C . LYS A 1 89 ? -7.029 7.858 6.667 1.00 94.06 89 LYS A C 1
ATOM 681 O O . LYS A 1 89 ? -7.194 9.033 6.974 1.00 94.06 89 LYS A O 1
ATOM 686 N N . PHE A 1 90 ? -7.336 6.852 7.486 1.00 91.38 90 PHE A N 1
ATOM 687 C CA . PHE A 1 90 ? -7.908 7.013 8.817 1.00 91.38 90 PHE A CA 1
ATOM 688 C C . PHE A 1 90 ? -6.948 6.445 9.871 1.00 91.38 90 PHE A C 1
ATOM 690 O O . PHE A 1 90 ? -6.582 5.269 9.785 1.00 91.38 90 PHE A O 1
ATOM 697 N N . PRO A 1 91 ? -6.552 7.224 10.894 1.00 87.12 91 PRO A N 1
ATOM 698 C CA . PRO A 1 91 ? -5.543 6.795 11.869 1.00 87.12 91 PRO A CA 1
ATOM 699 C C . PRO A 1 91 ? -5.994 5.592 12.712 1.00 87.12 91 PRO A C 1
ATOM 701 O O . PRO A 1 91 ? -5.184 4.748 13.109 1.00 87.12 91 PRO A O 1
ATOM 704 N N . ASN A 1 92 ? -7.301 5.480 12.948 1.00 89.00 92 ASN A N 1
ATOM 705 C CA . ASN A 1 92 ? -7.924 4.401 13.703 1.00 89.00 92 ASN A CA 1
ATOM 706 C C . ASN A 1 92 ? -8.327 3.198 12.834 1.00 89.00 92 ASN A C 1
ATOM 708 O O . ASN A 1 92 ? -9.063 2.347 13.312 1.00 89.00 92 ASN A O 1
ATOM 712 N N . LEU A 1 93 ? -7.883 3.104 11.580 1.00 93.31 93 LEU A N 1
ATOM 713 C CA . LEU A 1 93 ? -8.131 1.932 10.744 1.00 93.31 93 LEU A CA 1
ATOM 714 C C . LEU A 1 93 ? -7.010 0.898 10.926 1.00 93.31 93 LEU A C 1
ATOM 716 O O . LEU A 1 93 ? -5.836 1.176 10.667 1.00 93.31 93 LEU A O 1
ATOM 720 N N . GLU A 1 94 ? -7.379 -0.312 11.334 1.00 93.62 94 GLU A N 1
ATOM 721 C CA . GLU A 1 94 ? -6.567 -1.509 11.145 1.00 93.62 94 GLU A CA 1
ATOM 722 C C . GLU A 1 94 ? -6.911 -2.115 9.782 1.00 93.62 94 GLU A C 1
ATOM 724 O O . GLU A 1 94 ? -8.085 -2.264 9.430 1.00 93.62 94 GLU A O 1
ATOM 729 N N . TRP A 1 95 ? -5.891 -2.444 8.994 1.00 95.50 95 TRP A N 1
ATOM 730 C CA . TRP A 1 95 ? -6.095 -2.962 7.649 1.00 95.50 95 TRP A CA 1
ATOM 731 C C . TRP A 1 95 ? -4.985 -3.920 7.220 1.00 95.50 95 TRP A C 1
ATOM 733 O O . TRP A 1 95 ? -3.823 -3.788 7.628 1.00 95.50 95 TRP A O 1
ATOM 743 N N . LYS A 1 96 ? -5.367 -4.874 6.371 1.00 96.25 96 LYS A N 1
ATOM 744 C CA . LYS A 1 96 ? -4.475 -5.825 5.704 1.00 96.25 96 LYS A CA 1
ATOM 745 C C . LYS A 1 96 ? -5.056 -6.176 4.339 1.00 96.25 96 LYS A C 1
ATOM 747 O O . LYS A 1 96 ? -6.248 -6.446 4.237 1.00 96.25 96 LYS A O 1
ATOM 752 N N . TYR A 1 97 ? -4.210 -6.207 3.322 1.00 96.19 97 TYR A N 1
ATOM 753 C CA . TYR A 1 97 ? -4.517 -6.672 1.979 1.00 96.19 97 TYR A CA 1
ATOM 754 C C . TYR A 1 97 ? -3.610 -7.827 1.605 1.00 96.19 97 TYR A C 1
ATOM 756 O O . TYR A 1 97 ? -2.393 -7.732 1.753 1.00 96.19 97 TYR A O 1
ATOM 764 N N . VAL A 1 98 ? -4.214 -8.874 1.059 1.00 96.62 98 VAL A N 1
ATOM 765 C CA . VAL A 1 98 ? -3.514 -9.929 0.331 1.00 96.62 98 VAL A CA 1
ATOM 766 C C . VAL A 1 98 ? -3.822 -9.709 -1.143 1.00 96.62 98 VAL A C 1
ATOM 768 O O . VAL A 1 98 ? -4.990 -9.641 -1.536 1.00 96.62 98 VAL A O 1
ATOM 771 N N . MET A 1 99 ? -2.791 -9.536 -1.961 1.00 96.38 99 MET A N 1
ATOM 772 C CA . MET A 1 99 ? -2.935 -9.141 -3.359 1.00 96.38 99 MET A CA 1
ATOM 773 C C . MET A 1 99 ? -2.020 -9.942 -4.271 1.00 96.38 99 MET A C 1
ATOM 775 O O . MET A 1 99 ? -0.847 -10.138 -3.981 1.00 96.38 99 MET A O 1
ATOM 779 N N . GLN A 1 100 ? -2.550 -10.367 -5.414 1.00 97.06 100 GLN A N 1
ATOM 780 C CA . GLN A 1 100 ? -1.723 -10.822 -6.520 1.00 97.06 100 GLN A CA 1
ATOM 781 C C . GLN A 1 100 ? -1.199 -9.586 -7.250 1.00 97.06 100 GLN A C 1
ATOM 783 O O . GLN A 1 100 ? -1.994 -8.786 -7.749 1.00 97.06 100 GLN A O 1
ATOM 788 N N . MET A 1 101 ? 0.120 -9.430 -7.316 1.00 95.88 101 MET A N 1
ATOM 789 C CA . MET A 1 101 ? 0.765 -8.324 -8.019 1.00 95.88 101 MET A CA 1
ATOM 790 C C . MET A 1 101 ? 1.477 -8.827 -9.272 1.00 95.88 101 MET A C 1
ATOM 792 O O . MET A 1 101 ? 1.970 -9.956 -9.319 1.00 95.88 101 MET A O 1
ATOM 796 N N . ARG A 1 102 ? 1.519 -7.983 -10.300 1.00 95.44 102 ARG A N 1
ATOM 797 C CA . ARG A 1 102 ? 2.332 -8.149 -11.506 1.00 95.44 102 ARG A CA 1
ATOM 798 C C . ARG A 1 102 ? 3.135 -6.889 -11.739 1.00 95.44 102 ARG A C 1
ATOM 800 O O . ARG A 1 102 ? 2.588 -5.787 -11.720 1.00 95.44 102 ARG A O 1
ATOM 807 N N . PHE A 1 103 ? 4.412 -7.069 -12.026 1.00 94.12 103 PHE A N 1
ATOM 808 C CA . PHE A 1 103 ? 5.304 -5.985 -12.391 1.00 94.12 103 PHE A CA 1
ATOM 809 C C . PHE A 1 103 ? 5.524 -6.013 -13.893 1.00 94.12 103 PHE A C 1
ATOM 811 O O . PHE A 1 103 ? 5.942 -7.027 -14.460 1.00 94.12 103 PHE A O 1
ATOM 818 N N . ARG A 1 104 ? 5.222 -4.894 -14.546 1.00 93.81 104 ARG A N 1
ATOM 819 C CA . ARG A 1 104 ? 5.483 -4.679 -15.964 1.00 93.81 104 ARG A CA 1
ATOM 820 C C . ARG A 1 104 ? 6.490 -3.567 -16.130 1.00 93.81 104 ARG A C 1
ATOM 822 O O . ARG A 1 104 ? 6.369 -2.536 -15.478 1.00 93.81 104 ARG A O 1
ATOM 829 N N . VAL A 1 105 ? 7.460 -3.766 -17.009 1.00 92.31 105 VAL A N 1
ATOM 830 C CA . VAL A 1 105 ? 8.503 -2.773 -17.264 1.00 92.31 105 VAL A CA 1
ATOM 831 C C . VAL A 1 105 ? 8.537 -2.370 -18.726 1.00 92.31 105 VAL A C 1
ATOM 833 O O . VAL A 1 105 ? 8.343 -3.200 -19.619 1.00 92.31 105 VAL A O 1
ATOM 836 N N . GLY A 1 106 ? 8.790 -1.087 -18.949 1.00 89.69 106 GLY A N 1
ATOM 837 C CA . GLY A 1 106 ? 8.995 -0.491 -20.259 1.00 89.69 106 GLY A CA 1
ATOM 838 C C . GLY A 1 106 ? 10.371 0.158 -20.344 1.00 89.69 106 GLY A C 1
ATOM 839 O O . GLY A 1 106 ? 10.826 0.818 -19.403 1.00 89.69 106 GLY A O 1
ATOM 840 N N . THR A 1 107 ? 11.019 -0.020 -21.489 1.00 85.94 107 THR A N 1
ATOM 841 C CA . THR A 1 107 ? 12.227 0.713 -21.874 1.00 85.94 107 THR A CA 1
ATOM 842 C C . THR A 1 107 ? 11.841 1.879 -22.785 1.00 85.94 107 THR A C 1
ATOM 844 O O . THR A 1 107 ? 10.775 1.858 -23.405 1.00 85.94 107 THR A O 1
ATOM 847 N N . GLY A 1 108 ? 12.694 2.902 -22.884 1.00 70.38 108 GLY A N 1
ATOM 848 C CA . GLY A 1 108 ? 12.425 4.083 -23.722 1.00 70.38 108 GLY A CA 1
ATOM 849 C C . GLY A 1 108 ? 12.239 3.776 -25.214 1.00 70.38 108 GLY A C 1
ATOM 850 O O . GLY A 1 108 ? 11.579 4.526 -25.924 1.00 70.38 108 GLY A O 1
ATOM 851 N N . GLU A 1 109 ? 12.772 2.646 -25.678 1.00 65.62 109 GLU A N 1
ATOM 852 C CA . GLU A 1 109 ? 12.739 2.218 -27.082 1.00 65.62 109 GLU A CA 1
ATOM 853 C C . GLU A 1 109 ? 11.469 1.430 -27.450 1.00 65.62 109 GLU A C 1
ATOM 855 O O . GLU A 1 109 ? 11.148 1.282 -28.627 1.00 65.62 109 GLU A O 1
ATOM 860 N N . SER A 1 110 ? 10.731 0.915 -26.458 1.00 65.50 110 SER A N 1
ATOM 861 C CA . SER A 1 110 ? 9.568 0.046 -26.664 1.00 65.50 110 SER A CA 1
ATOM 862 C C . SER A 1 110 ? 8.273 0.733 -26.237 1.00 65.50 110 SER A C 1
ATOM 864 O O . SER A 1 110 ? 8.117 1.164 -25.092 1.00 65.50 110 SER A O 1
ATOM 866 N N . GLY A 1 111 ? 7.283 0.748 -27.134 1.00 67.19 111 GLY A N 1
ATOM 867 C CA . GLY A 1 111 ? 5.910 1.159 -26.815 1.00 67.19 111 GLY A CA 1
ATOM 868 C C . GLY A 1 111 ? 5.124 0.132 -25.986 1.00 67.19 111 GLY A C 1
ATOM 869 O O . GLY A 1 111 ? 3.992 0.405 -25.600 1.00 67.19 111 GLY A O 1
ATOM 870 N N . MET A 1 112 ? 5.690 -1.052 -25.720 1.00 77.75 112 MET A N 1
ATOM 871 C CA . MET A 1 112 ? 5.027 -2.127 -24.975 1.00 77.75 112 MET A CA 1
ATOM 872 C C . MET A 1 112 ? 5.767 -2.461 -23.681 1.00 77.75 112 MET A C 1
ATOM 874 O O . MET A 1 112 ? 6.977 -2.705 -23.702 1.00 77.75 112 MET A O 1
ATOM 878 N N . ASP A 1 113 ? 5.011 -2.561 -22.587 1.00 85.62 113 ASP A N 1
ATOM 879 C CA . ASP A 1 113 ? 5.528 -2.986 -21.287 1.00 85.62 113 ASP A CA 1
ATOM 880 C C . ASP A 1 113 ? 5.413 -4.512 -21.126 1.00 85.62 113 ASP A C 1
ATOM 882 O O . ASP A 1 113 ? 4.345 -5.108 -21.343 1.00 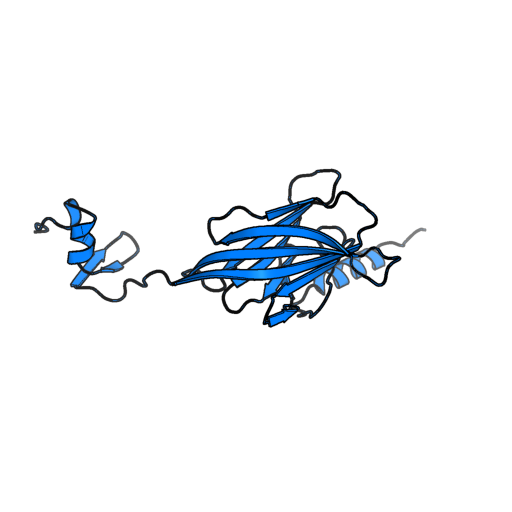85.62 113 ASP A O 1
ATOM 886 N N . ARG A 1 114 ? 6.507 -5.153 -20.705 1.00 88.88 114 ARG A N 1
ATOM 887 C CA . ARG A 1 114 ? 6.614 -6.611 -20.534 1.00 88.88 114 ARG A CA 1
ATOM 888 C C . ARG A 1 114 ? 6.442 -7.000 -19.074 1.00 88.88 114 ARG A C 1
ATOM 890 O O . ARG A 1 114 ? 7.000 -6.339 -18.207 1.00 88.88 114 ARG A O 1
ATOM 897 N N . VAL A 1 115 ? 5.701 -8.075 -18.809 1.00 88.62 115 VAL A N 1
ATOM 898 C CA . VAL A 1 115 ? 5.607 -8.663 -17.463 1.00 88.62 115 VAL A CA 1
ATOM 899 C C . VAL A 1 115 ? 6.955 -9.288 -17.117 1.00 88.62 115 VAL A C 1
ATOM 901 O O . VAL A 1 115 ? 7.464 -10.092 -17.895 1.00 88.62 115 VAL A O 1
ATOM 904 N N . VAL A 1 116 ? 7.521 -8.909 -15.975 1.00 89.44 116 VAL A N 1
ATOM 905 C CA . VAL A 1 116 ? 8.812 -9.427 -15.493 1.00 89.44 116 VAL A CA 1
ATOM 906 C C . VAL A 1 116 ? 8.680 -10.281 -14.246 1.00 89.44 116 VAL A C 1
ATOM 908 O O . VAL A 1 116 ? 9.512 -11.153 -14.034 1.00 89.44 116 VAL A O 1
ATOM 911 N N . ASP A 1 117 ? 7.640 -10.056 -13.445 1.00 88.19 117 ASP A N 1
ATOM 912 C CA . ASP A 1 117 ? 7.430 -10.786 -12.201 1.00 88.19 117 ASP A CA 1
ATOM 913 C C . ASP A 1 117 ? 5.944 -10.769 -11.805 1.00 88.19 117 ASP A C 1
ATOM 915 O O . ASP A 1 117 ? 5.197 -9.847 -12.161 1.00 88.19 117 ASP A O 1
ATOM 919 N N . SER A 1 118 ? 5.504 -11.813 -11.105 1.00 91.50 118 SER A N 1
ATOM 920 C CA . SER A 1 118 ? 4.169 -11.927 -10.532 1.00 91.50 118 SER A CA 1
ATOM 921 C C . SER A 1 118 ? 4.171 -12.840 -9.315 1.00 91.50 118 SER A C 1
ATOM 923 O O . SER A 1 118 ? 4.548 -14.003 -9.427 1.00 91.50 118 SER A O 1
ATOM 925 N N . ASP A 1 119 ? 3.647 -12.344 -8.197 1.00 94.88 119 ASP A N 1
ATOM 926 C CA . ASP A 1 119 ? 3.522 -13.130 -6.968 1.00 94.88 119 ASP A CA 1
ATOM 927 C C . ASP A 1 119 ? 2.362 -12.629 -6.088 1.00 94.88 119 ASP A C 1
ATOM 929 O O . ASP A 1 119 ? 1.672 -11.653 -6.419 1.00 94.88 119 ASP A O 1
ATOM 933 N N . LEU A 1 120 ? 2.120 -13.325 -4.980 1.00 95.94 120 LEU A N 1
ATOM 934 C CA . LEU A 1 120 ? 1.205 -12.946 -3.916 1.00 95.94 120 LEU A CA 1
ATOM 935 C C . LEU A 1 120 ? 1.951 -12.132 -2.853 1.00 95.94 120 LEU A C 1
ATOM 937 O O . LEU A 1 120 ? 2.907 -12.604 -2.244 1.00 95.94 120 LEU A O 1
ATOM 941 N N . PHE A 1 121 ? 1.470 -10.923 -2.586 1.00 95.00 121 PHE A N 1
ATOM 942 C CA . PHE A 1 121 ? 2.055 -10.019 -1.607 1.00 95.00 121 PHE A CA 1
ATOM 943 C C . PHE A 1 121 ? 1.041 -9.604 -0.550 1.00 95.00 121 PHE A C 1
ATOM 945 O O . PHE A 1 121 ? -0.167 -9.535 -0.797 1.00 95.00 121 PHE A O 1
ATOM 952 N N . GLU A 1 122 ? 1.561 -9.263 0.626 1.00 95.31 122 GLU A N 1
ATOM 953 C CA . GLU A 1 122 ? 0.780 -8.704 1.719 1.00 95.31 122 GLU A CA 1
ATOM 954 C C . GLU A 1 122 ? 1.181 -7.252 1.975 1.00 95.31 122 GLU A C 1
ATOM 956 O O . GLU A 1 122 ? 2.361 -6.931 2.110 1.00 95.31 122 GLU A O 1
ATOM 961 N N . LEU A 1 123 ? 0.183 -6.377 2.089 1.00 95.19 123 LEU A N 1
ATOM 962 C CA . LEU A 1 123 ? 0.347 -5.015 2.588 1.00 95.19 123 LEU A CA 1
ATOM 963 C C . LEU A 1 123 ? -0.544 -4.820 3.808 1.00 95.19 123 LEU A C 1
ATOM 965 O O . LEU A 1 123 ? -1.670 -5.301 3.864 1.00 95.19 123 LEU A O 1
ATOM 969 N N . GLY A 1 124 ? -0.065 -4.077 4.792 1.00 94.00 124 GLY A N 1
ATOM 970 C CA . GLY A 1 124 ? -0.865 -3.740 5.958 1.00 94.00 124 GLY A CA 1
ATOM 971 C C . GLY A 1 124 ? -0.106 -2.830 6.897 1.00 94.00 124 GLY A C 1
ATOM 972 O O . GLY A 1 124 ? 1.112 -2.700 6.796 1.00 94.00 124 GLY A O 1
ATOM 973 N N . LYS A 1 125 ? -0.820 -2.260 7.868 1.00 89.56 125 LYS A N 1
ATOM 974 C CA . LYS A 1 125 ? -0.264 -1.301 8.838 1.00 89.56 125 LYS A CA 1
ATOM 975 C C . LYS A 1 125 ? 1.001 -1.797 9.555 1.00 89.56 125 LYS A C 1
ATOM 977 O O . LYS A 1 125 ? 1.852 -0.995 9.920 1.00 89.56 125 LYS A O 1
ATOM 982 N N . ARG A 1 126 ? 1.101 -3.112 9.779 1.00 88.31 126 ARG A N 1
ATOM 983 C CA . ARG A 1 126 ? 2.201 -3.770 10.506 1.00 88.31 126 ARG A CA 1
ATOM 984 C C . ARG A 1 126 ? 3.115 -4.621 9.619 1.00 88.31 126 ARG A C 1
ATOM 986 O O . ARG A 1 126 ? 3.995 -5.293 10.148 1.00 88.31 126 ARG A O 1
ATOM 993 N N . HIS A 1 127 ? 2.888 -4.642 8.306 1.00 90.00 127 HIS A N 1
ATOM 994 C CA . HIS A 1 127 ? 3.690 -5.449 7.385 1.00 90.00 127 HIS A CA 1
ATOM 995 C C . HIS A 1 127 ? 4.890 -4.633 6.885 1.00 90.00 127 HIS A C 1
ATOM 997 O O . HIS A 1 127 ? 4.774 -3.413 6.728 1.00 90.00 127 HIS A O 1
ATOM 1003 N N . PRO A 1 128 ? 6.049 -5.273 6.655 1.00 91.81 128 PRO A N 1
ATOM 1004 C CA . PRO A 1 128 ? 7.199 -4.587 6.087 1.00 91.81 128 PRO A CA 1
ATOM 1005 C C . PRO A 1 128 ? 6.910 -4.133 4.644 1.00 91.81 128 PRO A C 1
ATOM 1007 O O . PRO A 1 128 ? 6.078 -4.740 3.966 1.00 91.81 128 PRO A O 1
ATOM 1010 N N . PRO A 1 129 ? 7.606 -3.098 4.144 1.00 92.88 129 PRO A N 1
ATOM 1011 C CA . PRO A 1 129 ? 7.499 -2.698 2.746 1.00 92.88 129 PRO A CA 1
ATOM 1012 C C . PRO A 1 129 ? 7.950 -3.809 1.793 1.00 92.88 129 PRO A C 1
ATOM 1014 O O . PRO A 1 129 ? 8.916 -4.522 2.071 1.00 92.88 129 PRO A O 1
ATOM 1017 N N . ILE A 1 130 ? 7.308 -3.889 0.630 1.00 93.06 130 ILE A N 1
ATOM 1018 C CA . ILE A 1 130 ? 7.775 -4.705 -0.491 1.00 93.06 130 ILE A CA 1
ATOM 1019 C C . ILE A 1 130 ? 8.919 -3.941 -1.157 1.00 93.06 130 ILE A C 1
ATOM 1021 O O . ILE A 1 130 ? 8.742 -2.798 -1.577 1.00 93.06 130 ILE A O 1
ATOM 1025 N N . VAL A 1 131 ? 10.097 -4.553 -1.247 1.00 91.81 131 VAL A N 1
ATOM 1026 C CA . VAL A 1 131 ? 11.284 -3.921 -1.836 1.00 91.81 131 VAL A CA 1
ATOM 1027 C C . VAL A 1 131 ? 11.462 -4.406 -3.266 1.00 91.81 131 VAL A C 1
ATOM 1029 O O . VAL A 1 131 ? 11.598 -5.604 -3.499 1.00 91.81 131 VAL A O 1
ATOM 1032 N N . ILE A 1 132 ? 11.522 -3.474 -4.213 1.00 89.31 132 ILE A N 1
ATOM 1033 C CA . ILE A 1 132 ? 11.801 -3.755 -5.622 1.00 89.31 132 ILE A CA 1
ATOM 1034 C C . ILE A 1 132 ? 13.172 -3.205 -5.966 1.00 89.31 132 ILE A C 1
ATOM 1036 O O . ILE A 1 132 ? 13.445 -2.024 -5.748 1.00 89.31 132 ILE A O 1
ATOM 1040 N N . ARG A 1 133 ? 14.012 -4.060 -6.548 1.00 88.94 133 ARG A N 1
ATOM 1041 C CA . ARG A 1 133 ? 15.337 -3.703 -7.058 1.00 88.94 133 ARG A CA 1
ATOM 1042 C C . ARG A 1 133 ? 15.292 -3.657 -8.575 1.00 88.94 133 ARG A C 1
ATOM 1044 O O . ARG A 1 133 ? 14.935 -4.642 -9.216 1.00 88.94 133 ARG A O 1
ATOM 1051 N N . ILE A 1 134 ? 15.668 -2.525 -9.149 1.00 86.62 134 ILE A N 1
ATOM 1052 C CA . ILE A 1 134 ? 15.672 -2.303 -10.592 1.00 86.62 134 ILE A CA 1
ATOM 1053 C C . ILE A 1 134 ? 17.124 -2.398 -11.059 1.00 86.62 134 ILE A C 1
ATOM 1055 O O . ILE A 1 134 ? 17.877 -1.431 -11.010 1.00 86.62 134 ILE A O 1
ATOM 1059 N N . GLY A 1 135 ? 17.538 -3.606 -11.448 1.00 83.38 135 GLY A N 1
ATOM 1060 C CA . GLY A 1 135 ? 18.923 -3.880 -11.848 1.00 83.38 135 GLY A CA 1
ATOM 1061 C C . GLY A 1 135 ? 19.281 -3.381 -13.251 1.00 83.38 135 GLY A C 1
ATOM 1062 O O . GLY A 1 135 ? 20.432 -3.030 -13.504 1.00 83.38 135 GLY A O 1
ATOM 1063 N N . ASP A 1 136 ? 18.305 -3.327 -14.160 1.00 84.94 136 ASP A N 1
ATOM 1064 C CA . ASP A 1 136 ? 18.506 -2.873 -15.536 1.00 84.94 136 ASP A CA 1
ATOM 1065 C C . ASP A 1 136 ? 18.296 -1.356 -15.650 1.00 84.94 136 ASP A C 1
ATOM 1067 O O . ASP A 1 136 ? 17.210 -0.833 -15.395 1.00 84.94 136 ASP A O 1
ATOM 1071 N N . ARG A 1 137 ? 19.353 -0.648 -16.062 1.00 82.94 137 ARG A N 1
ATOM 1072 C CA . ARG A 1 137 ? 19.372 0.816 -16.211 1.00 82.94 137 ARG A CA 1
ATOM 1073 C C . ARG A 1 137 ? 18.564 1.322 -17.411 1.00 82.94 137 ARG A C 1
ATOM 1075 O O . ARG A 1 137 ? 18.328 2.522 -17.498 1.00 82.94 137 ARG A O 1
ATOM 1082 N N . SER A 1 138 ? 18.167 0.445 -18.333 1.00 85.25 138 SER A N 1
ATOM 1083 C CA . SER A 1 138 ? 17.334 0.800 -19.490 1.00 85.25 138 SER A CA 1
ATOM 1084 C C . SER A 1 138 ? 15.845 0.930 -19.145 1.00 85.25 138 SER A C 1
ATOM 1086 O O . SER A 1 138 ? 15.072 1.486 -19.933 1.00 85.25 138 SER A O 1
ATOM 1088 N N . ILE A 1 139 ? 15.435 0.438 -17.969 1.00 88.25 139 ILE A N 1
ATOM 1089 C CA . ILE A 1 139 ? 14.058 0.529 -17.485 1.00 88.25 139 ILE A CA 1
ATOM 1090 C C . ILE A 1 139 ? 13.733 1.986 -17.161 1.00 88.25 139 ILE A C 1
ATOM 1092 O O . ILE A 1 139 ? 14.382 2.617 -16.332 1.00 88.25 139 ILE A O 1
ATOM 1096 N N . GLN A 1 140 ? 12.678 2.497 -17.793 1.00 88.56 140 GLN A N 1
ATOM 1097 C CA . GLN A 1 140 ? 12.185 3.866 -17.606 1.00 88.56 140 GLN A CA 1
ATOM 1098 C C . GLN A 1 140 ? 10.742 3.902 -17.103 1.00 88.56 140 GLN A C 1
ATOM 1100 O O . GLN A 1 140 ? 10.293 4.918 -16.579 1.00 88.56 140 GLN A O 1
ATOM 1105 N N . ARG A 1 141 ? 9.995 2.803 -17.251 1.00 90.81 141 ARG A N 1
ATOM 1106 C CA . ARG A 1 141 ? 8.606 2.679 -16.800 1.00 90.81 141 ARG A CA 1
ATOM 1107 C C . ARG A 1 141 ? 8.424 1.405 -15.997 1.00 90.81 141 ARG A C 1
ATOM 1109 O O . ARG A 1 141 ? 8.860 0.343 -16.433 1.00 90.81 141 ARG A O 1
ATOM 1116 N N . VAL A 1 142 ? 7.741 1.509 -14.864 1.00 92.31 142 VAL A N 1
ATOM 1117 C CA . VAL A 1 142 ? 7.326 0.387 -14.019 1.00 92.31 142 VAL A CA 1
ATOM 1118 C C . VAL A 1 142 ? 5.832 0.514 -13.743 1.00 92.31 142 VAL A C 1
ATOM 1120 O O . VAL A 1 142 ? 5.379 1.451 -13.090 1.00 92.31 142 VAL A O 1
ATOM 1123 N N . ARG A 1 143 ? 5.046 -0.433 -14.245 1.00 93.44 143 A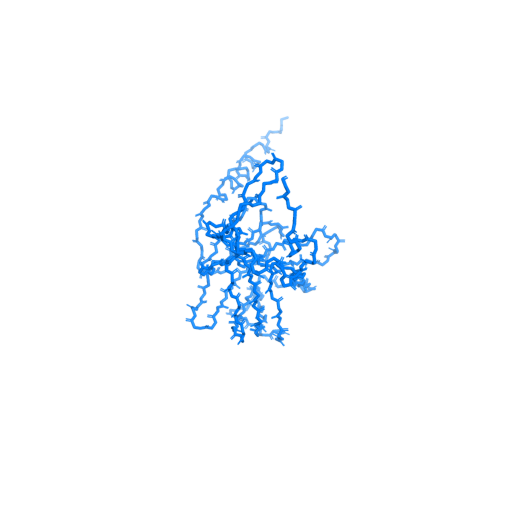RG A N 1
ATOM 1124 C CA . ARG A 1 143 ? 3.619 -0.549 -13.954 1.00 93.44 143 ARG A CA 1
ATOM 1125 C C . ARG A 1 143 ? 3.386 -1.699 -12.993 1.00 93.44 143 ARG A C 1
ATOM 1127 O O . ARG A 1 143 ? 3.823 -2.822 -13.233 1.00 93.44 143 ARG A O 1
ATOM 1134 N N . ILE A 1 144 ? 2.673 -1.403 -11.919 1.00 95.50 144 ILE A N 1
ATOM 1135 C CA . ILE A 1 144 ? 2.293 -2.356 -10.887 1.00 95.50 144 ILE A CA 1
ATOM 1136 C C . ILE A 1 144 ? 0.811 -2.654 -11.089 1.00 95.50 144 ILE A C 1
ATOM 1138 O O . ILE A 1 144 ? -0.039 -1.787 -10.894 1.00 95.50 144 ILE A O 1
ATOM 1142 N N . GLU A 1 145 ? 0.490 -3.865 -11.525 1.00 95.94 145 GLU A N 1
ATOM 1143 C CA . GLU A 1 145 ? -0.892 -4.327 -11.658 1.00 95.94 145 GLU A CA 1
ATOM 1144 C C . GLU A 1 145 ? -1.244 -5.167 -10.427 1.00 95.94 145 GLU A C 1
ATOM 1146 O O . GLU A 1 145 ? -0.537 -6.115 -10.095 1.00 95.94 145 GLU A O 1
ATOM 1151 N N . MET A 1 146 ? -2.326 -4.825 -9.736 1.00 96.06 146 MET A N 1
ATOM 1152 C CA . MET A 1 146 ? -2.753 -5.471 -8.498 1.00 96.06 146 MET A CA 1
ATOM 1153 C C . MET A 1 146 ? -4.130 -6.106 -8.667 1.00 96.06 146 MET A C 1
ATOM 1155 O O . MET A 1 146 ? -5.025 -5.550 -9.303 1.00 96.06 146 MET A O 1
ATOM 1159 N N . LYS A 1 147 ? -4.343 -7.249 -8.024 1.00 96.38 147 LYS A N 1
ATOM 1160 C CA . LYS A 1 147 ? -5.657 -7.863 -7.848 1.00 96.38 147 LYS A CA 1
ATOM 1161 C C . LYS A 1 147 ? -5.808 -8.285 -6.394 1.00 96.38 147 LYS A C 1
ATOM 1163 O O . LYS A 1 147 ? -5.032 -9.105 -5.912 1.00 96.38 147 LYS A O 1
ATOM 1168 N N . PHE A 1 148 ? -6.812 -7.750 -5.706 1.00 95.62 148 PHE A N 1
ATOM 1169 C CA . PHE A 1 148 ? -7.102 -8.153 -4.333 1.00 95.62 148 PHE A CA 1
ATOM 1170 C C . PHE A 1 148 ? -7.589 -9.601 -4.283 1.00 95.62 148 PHE A C 1
ATOM 1172 O O . PHE A 1 148 ? -8.473 -10.000 -5.043 1.00 95.62 148 PHE A O 1
ATOM 1179 N N . VAL A 1 149 ? -6.987 -10.370 -3.383 1.00 96.94 149 VAL A N 1
ATOM 1180 C CA . VAL A 1 149 ? -7.412 -11.720 -3.003 1.00 96.94 149 VAL A CA 1
ATOM 1181 C C . VAL A 1 149 ? -8.215 -11.639 -1.711 1.00 96.94 149 VAL A C 1
ATOM 1183 O O . VAL A 1 149 ? -9.309 -12.187 -1.635 1.00 96.94 149 VAL A O 1
ATOM 1186 N N . GLU A 1 150 ? -7.707 -10.887 -0.733 1.00 96.06 150 GLU A N 1
ATOM 1187 C CA . GLU A 1 150 ? -8.366 -10.658 0.550 1.00 96.06 150 GLU A CA 1
ATOM 1188 C C . GLU A 1 150 ? -8.192 -9.202 0.989 1.00 96.06 150 GLU A C 1
ATOM 1190 O O . GLU A 1 150 ? -7.125 -8.604 0.807 1.00 96.06 150 GLU A O 1
ATOM 1195 N N . MET A 1 151 ? -9.246 -8.633 1.579 1.00 94.75 151 MET A N 1
ATOM 1196 C CA . MET A 1 151 ? -9.236 -7.291 2.153 1.00 94.75 151 MET A CA 1
ATOM 1197 C C . MET A 1 151 ? -9.814 -7.307 3.565 1.00 94.75 151 MET A C 1
ATOM 1199 O O . MET A 1 151 ? -10.932 -7.769 3.775 1.00 94.75 151 MET A O 1
ATOM 1203 N N . LEU A 1 152 ? -9.068 -6.740 4.510 1.00 94.38 152 LEU A N 1
ATOM 1204 C CA . LEU A 1 152 ? -9.487 -6.535 5.889 1.00 94.38 152 LEU A CA 1
ATOM 1205 C C . LEU A 1 152 ? -9.486 -5.040 6.211 1.00 94.38 152 LEU A C 1
ATOM 1207 O O . LEU A 1 152 ? -8.455 -4.378 6.069 1.00 94.38 152 LEU A O 1
ATOM 1211 N N . HIS A 1 153 ? -10.615 -4.543 6.718 1.00 93.94 153 HIS A N 1
ATOM 1212 C CA . HIS A 1 153 ? -10.783 -3.191 7.253 1.00 93.94 153 HIS A CA 1
ATOM 1213 C C . HIS A 1 153 ? -11.523 -3.254 8.577 1.00 93.94 153 HIS A C 1
ATOM 1215 O O . HIS A 1 153 ? -12.694 -3.615 8.607 1.00 93.94 153 HIS A O 1
ATOM 1221 N N . ASN A 1 154 ? -10.859 -2.864 9.658 1.00 91.19 154 ASN A N 1
ATOM 1222 C CA . ASN A 1 154 ? -11.462 -2.790 10.979 1.00 91.19 154 ASN A CA 1
ATOM 1223 C C . ASN A 1 154 ? -11.127 -1.448 11.614 1.00 91.19 154 ASN A C 1
ATOM 1225 O O . ASN A 1 154 ? -9.968 -1.156 11.900 1.00 91.19 154 ASN A O 1
ATOM 1229 N N . PHE A 1 155 ? -12.141 -0.628 11.864 1.00 88.00 155 PHE A N 1
ATOM 1230 C CA . PHE A 1 155 ? -11.953 0.569 12.671 1.00 88.00 155 PHE A CA 1
ATOM 1231 C C . PHE A 1 155 ? -11.775 0.167 14.134 1.00 88.00 155 PHE A C 1
ATOM 1233 O O . PHE A 1 155 ? -12.576 -0.589 14.684 1.00 88.00 155 PHE A O 1
ATOM 1240 N N . LEU A 1 156 ? -10.716 0.678 14.757 1.00 85.00 156 LEU A N 1
ATOM 1241 C CA . LEU A 1 156 ? -10.470 0.504 16.177 1.00 85.00 156 LEU A CA 1
ATOM 1242 C C . LEU A 1 156 ? -11.654 1.074 16.971 1.00 85.00 156 LEU A C 1
ATOM 1244 O O . LEU A 1 156 ? -12.213 2.112 16.587 1.00 85.00 156 LEU A O 1
ATOM 1248 N N . PRO A 1 157 ? -12.042 0.407 18.069 1.00 82.06 157 PRO A N 1
ATOM 1249 C CA . PRO A 1 157 ? -13.137 0.860 18.909 1.00 82.06 157 PRO A CA 1
ATOM 1250 C C . PRO A 1 157 ? -12.867 2.276 19.421 1.00 82.06 157 PRO A C 1
ATOM 1252 O O . PRO A 1 157 ? -11.759 2.598 19.843 1.00 82.06 157 PRO A O 1
ATOM 1255 N N . LYS A 1 158 ? -13.904 3.116 19.401 1.00 80.19 158 LYS A N 1
ATOM 1256 C CA . LYS A 1 158 ? -13.829 4.498 19.897 1.00 80.19 158 LYS A CA 1
ATOM 1257 C C . LYS A 1 158 ? -13.954 4.609 21.419 1.00 80.19 158 LYS A C 1
ATOM 1259 O O . LYS A 1 158 ? -13.717 5.679 21.959 1.00 80.19 158 LYS A O 1
ATOM 1264 N N . PHE A 1 159 ? -14.342 3.519 22.093 1.00 84.44 159 PHE A N 1
ATOM 1265 C CA . PHE A 1 159 ? -14.569 3.475 23.544 1.00 84.44 159 PHE A CA 1
ATOM 1266 C C . PHE A 1 159 ? -15.497 4.599 24.051 1.00 84.44 159 PHE A C 1
ATOM 1268 O O . PHE A 1 159 ? -15.269 5.190 25.103 1.00 84.44 159 PHE A O 1
ATOM 1275 N N . GLU A 1 160 ? -16.544 4.902 23.274 1.00 83.38 160 GLU A N 1
ATOM 1276 C CA . GLU A 1 160 ? -17.566 5.920 23.584 1.00 83.38 160 GLU A CA 1
ATOM 1277 C C . GLU A 1 160 ? -18.737 5.351 24.407 1.00 83.38 160 GLU A C 1
ATOM 1279 O O . GLU A 1 160 ? -19.496 6.107 25.009 1.00 83.38 160 GLU A O 1
ATOM 1284 N N . TYR A 1 161 ? -18.877 4.021 24.460 1.00 83.12 161 TYR A N 1
ATOM 1285 C CA . TYR A 1 161 ? -19.989 3.325 25.110 1.00 83.12 161 TYR A CA 1
ATOM 1286 C C . TYR A 1 161 ? -19.475 2.240 26.059 1.00 83.12 161 TYR A C 1
ATOM 1288 O O . TYR A 1 161 ? -18.566 1.483 25.714 1.00 83.12 161 TYR A O 1
ATOM 1296 N N . GLY A 1 162 ? -20.081 2.146 27.242 1.00 87.94 162 GLY A N 1
ATOM 1297 C CA . GLY A 1 162 ? -19.701 1.199 28.285 1.00 87.94 162 GLY A CA 1
ATOM 1298 C C . GLY A 1 162 ? -20.523 1.376 29.560 1.00 87.94 162 GLY A C 1
ATOM 1299 O O . GLY A 1 162 ? -21.259 2.351 29.694 1.00 87.94 162 GLY A O 1
ATOM 1300 N N . ASP A 1 163 ? -20.406 0.426 30.486 1.00 91.19 163 ASP A N 1
ATOM 1301 C CA . ASP A 1 163 ? -21.009 0.485 31.828 1.00 91.19 163 ASP A CA 1
ATOM 1302 C C . ASP A 1 163 ? -20.010 0.953 32.902 1.00 91.19 163 ASP A C 1
ATOM 1304 O O . ASP A 1 163 ? -20.398 1.220 34.040 1.00 91.19 163 ASP A O 1
ATOM 1308 N N . ILE A 1 164 ? -18.729 1.081 32.540 1.00 89.62 164 ILE A N 1
ATOM 1309 C CA . ILE A 1 164 ? -17.669 1.612 33.393 1.00 89.62 164 ILE A CA 1
ATOM 1310 C C . ILE A 1 164 ? -16.766 2.578 32.619 1.00 89.62 164 ILE A C 1
ATOM 1312 O O . ILE A 1 164 ? -16.498 2.411 31.428 1.00 89.62 164 ILE A O 1
ATOM 1316 N N . THR A 1 165 ? -16.242 3.570 33.337 1.00 90.94 165 THR A N 1
ATOM 1317 C CA . THR A 1 165 ? -15.255 4.523 32.823 1.00 90.94 165 THR A CA 1
ATOM 1318 C C . THR A 1 165 ? -13.878 4.187 33.381 1.00 90.94 165 THR A C 1
ATOM 1320 O O . THR A 1 165 ? -13.655 4.267 34.589 1.00 90.94 165 THR A O 1
ATOM 1323 N N . LEU A 1 166 ? -12.932 3.844 32.510 1.00 88.25 166 LEU A N 1
ATOM 1324 C CA . LEU A 1 166 ? -11.521 3.748 32.872 1.00 88.25 166 LEU A CA 1
ATOM 1325 C C . LEU A 1 166 ? -10.889 5.132 32.781 1.00 88.25 166 LEU A C 1
ATOM 1327 O O . LEU A 1 166 ? -10.965 5.779 31.738 1.00 88.25 166 LEU A O 1
ATOM 1331 N N . LYS A 1 167 ? -10.250 5.578 33.862 1.00 89.69 167 LYS A N 1
ATOM 1332 C CA . LYS A 1 167 ? -9.542 6.857 33.913 1.00 89.69 167 LYS A CA 1
ATOM 1333 C C . LYS A 1 167 ? -8.038 6.615 33.910 1.00 89.69 167 LYS A C 1
ATOM 1335 O O . LYS A 1 167 ? -7.494 6.051 34.856 1.00 89.69 167 LYS A O 1
ATOM 1340 N N . PHE A 1 168 ? -7.381 7.062 32.851 1.00 86.81 168 PHE A N 1
ATOM 1341 C CA . PHE A 1 168 ? -5.932 7.180 32.763 1.00 86.81 168 PHE A CA 1
ATOM 1342 C C . PHE A 1 168 ? -5.517 8.605 33.146 1.00 86.81 168 PHE A C 1
ATOM 1344 O O . PHE A 1 168 ? -6.360 9.451 33.446 1.00 86.81 168 PHE A O 1
ATOM 1351 N N . LYS A 1 169 ? -4.207 8.871 33.182 1.00 89.06 169 LYS A N 1
ATOM 1352 C CA . LYS A 1 169 ? -3.673 10.173 33.604 1.00 89.06 169 LYS A CA 1
ATOM 1353 C C . LYS A 1 169 ? -4.247 11.334 32.779 1.00 89.06 169 LYS A C 1
ATOM 1355 O O . LYS A 1 169 ? -4.653 12.332 33.365 1.00 89.06 169 LYS A O 1
ATOM 1360 N N . ASP A 1 170 ? -4.334 11.146 31.462 1.00 91.12 170 ASP A N 1
ATOM 1361 C CA . ASP A 1 170 ? -4.708 12.196 30.507 1.00 91.12 170 ASP A CA 1
ATOM 1362 C C . ASP A 1 170 ? -5.967 11.846 29.684 1.00 91.12 170 ASP A C 1
ATOM 1364 O O . ASP A 1 170 ? -6.448 12.668 28.911 1.00 91.12 170 ASP A O 1
ATOM 1368 N N . GLU A 1 171 ? -6.530 10.642 29.854 1.00 86.88 171 GLU A N 1
ATOM 1369 C CA . GLU A 1 171 ? -7.606 10.117 29.000 1.00 86.88 171 GLU A CA 1
ATOM 1370 C C . GLU A 1 171 ? -8.649 9.313 29.787 1.00 86.88 171 GLU A C 1
ATOM 1372 O O . GLU A 1 171 ? -8.364 8.733 30.838 1.00 86.88 171 GLU A O 1
ATOM 1377 N N . THR A 1 172 ? -9.870 9.237 29.254 1.00 88.25 172 THR A N 1
ATOM 1378 C CA . THR A 1 172 ? -10.952 8.402 29.791 1.00 88.25 172 THR A CA 1
ATOM 1379 C C . THR A 1 172 ? -11.542 7.521 28.702 1.00 88.25 172 THR A C 1
ATOM 1381 O O . THR A 1 172 ? -11.860 8.024 27.628 1.00 88.25 172 THR A O 1
ATOM 1384 N N . LEU A 1 173 ? -11.750 6.238 28.998 1.00 89.44 173 LEU A N 1
ATOM 1385 C CA . LEU A 1 173 ? -12.352 5.269 28.079 1.00 89.44 173 LEU A CA 1
ATOM 1386 C C . LEU A 1 173 ? -13.655 4.721 28.670 1.00 89.44 173 LEU A C 1
ATOM 1388 O O . LEU A 1 173 ? -13.663 4.291 29.823 1.00 89.44 173 LEU A O 1
ATOM 1392 N N . GLN A 1 174 ? -14.736 4.690 27.888 1.00 90.50 174 GLN A N 1
ATOM 1393 C CA . GLN A 1 174 ? -15.957 3.961 28.244 1.00 90.50 174 GLN A CA 1
ATOM 1394 C C . GLN A 1 174 ? -15.861 2.535 27.706 1.00 90.50 174 GLN A C 1
ATOM 1396 O O . GLN A 1 174 ? -15.629 2.319 26.514 1.00 90.50 174 GLN A O 1
ATOM 1401 N N . VAL A 1 175 ? -16.004 1.554 28.594 1.00 89.12 175 VAL A N 1
ATOM 1402 C CA . VAL A 1 175 ? -15.864 0.133 28.256 1.00 89.12 175 VAL A CA 1
ATOM 1403 C C . VAL A 1 175 ? -16.907 -0.709 28.980 1.00 89.12 175 VAL A C 1
ATOM 1405 O O . VAL A 1 175 ? -17.454 -0.300 30.002 1.00 89.12 175 VAL A O 1
ATOM 1408 N N . TYR A 1 176 ? -17.178 -1.904 28.459 1.00 89.31 176 TYR A N 1
ATOM 1409 C CA . TYR A 1 176 ? -18.020 -2.882 29.142 1.00 89.31 176 TYR A CA 1
ATOM 1410 C C . TYR A 1 176 ? -17.185 -3.729 30.099 1.00 89.31 176 TYR A C 1
ATOM 1412 O O . TYR A 1 176 ? -16.267 -4.442 29.683 1.00 89.31 176 TYR A O 1
ATOM 1420 N N . LYS A 1 177 ? -17.540 -3.708 31.379 1.00 87.81 177 LYS A N 1
ATOM 1421 C CA . LYS A 1 177 ? -16.880 -4.448 32.454 1.00 87.81 177 LYS A CA 1
ATOM 1422 C C . LYS A 1 177 ? -16.798 -5.937 32.173 1.00 87.81 177 LYS A C 1
ATOM 1424 O O . LYS A 1 177 ? -15.770 -6.552 32.450 1.00 87.81 177 LYS A O 1
ATOM 1429 N N . ALA A 1 178 ? -17.841 -6.508 31.576 1.00 87.19 178 ALA A N 1
ATOM 1430 C CA . ALA A 1 178 ? -17.860 -7.911 31.179 1.00 87.19 178 ALA A CA 1
ATOM 1431 C C . ALA A 1 178 ? -16.699 -8.258 30.227 1.00 87.19 178 ALA A C 1
ATOM 1433 O O . ALA A 1 178 ? -16.041 -9.276 30.418 1.00 87.19 178 ALA A O 1
ATOM 1434 N N . LEU A 1 179 ? -16.384 -7.383 29.262 1.00 86.62 179 LEU A N 1
ATOM 1435 C CA . LEU A 1 179 ? -15.274 -7.590 28.325 1.00 86.62 179 LEU A CA 1
ATOM 1436 C C . LEU A 1 179 ? -13.910 -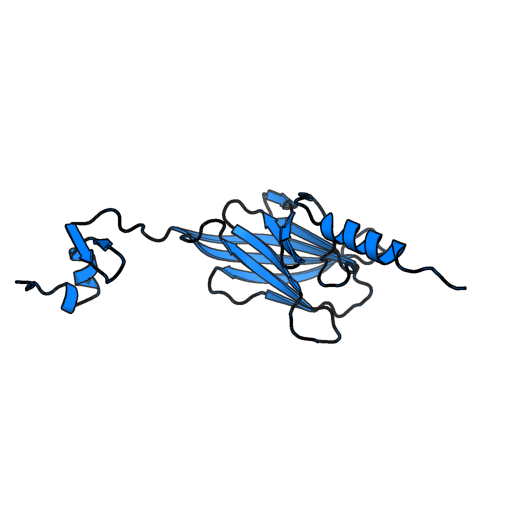7.459 29.009 1.00 86.62 179 LEU A C 1
ATOM 1438 O O . LEU A 1 179 ? -13.019 -8.264 28.749 1.00 86.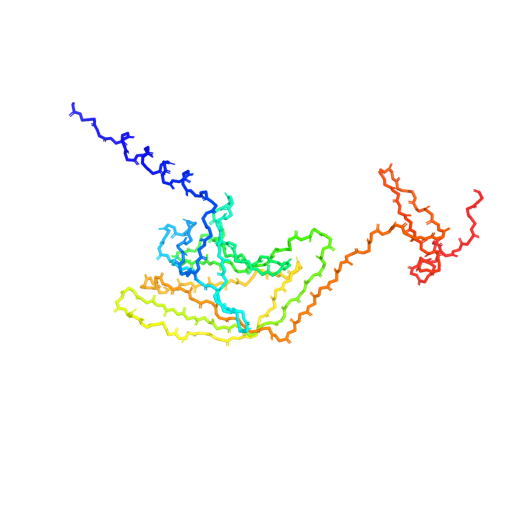62 179 LEU A O 1
ATOM 1442 N N . LEU A 1 180 ? -13.746 -6.491 29.916 1.00 86.75 180 LEU A N 1
ATOM 1443 C CA . LEU A 1 180 ? -12.512 -6.389 30.703 1.00 86.75 180 LEU A CA 1
ATOM 1444 C C . LEU A 1 180 ? -12.297 -7.628 31.577 1.00 86.75 180 LEU A C 1
ATOM 1446 O O . LEU A 1 180 ? -11.179 -8.127 31.672 1.00 86.75 180 LEU A O 1
ATOM 1450 N N . SER A 1 181 ? -13.375 -8.130 32.182 1.00 87.06 181 SER A N 1
ATOM 1451 C CA . SER A 1 181 ? -13.343 -9.281 33.088 1.00 87.06 181 SER A CA 1
ATOM 1452 C C . SER A 1 181 ? -12.921 -10.570 32.381 1.00 87.06 181 SER A C 1
ATOM 1454 O O . SER A 1 181 ? -12.300 -11.425 33.002 1.00 87.06 181 SER A O 1
ATOM 1456 N N . LEU A 1 182 ? -13.215 -10.703 31.081 1.00 86.25 182 LEU A N 1
ATOM 1457 C CA . LEU A 1 182 ? -12.785 -11.845 30.263 1.00 86.25 182 LEU A CA 1
ATOM 1458 C C . LEU A 1 182 ? -11.268 -11.885 30.052 1.00 86.25 182 LEU A C 1
ATOM 1460 O O . LEU A 1 182 ? -10.692 -12.964 29.931 1.00 86.25 182 LEU A O 1
ATOM 1464 N N . HIS A 1 183 ? -10.628 -10.718 29.974 1.00 84.12 183 HIS A N 1
ATOM 1465 C CA . HIS A 1 183 ? -9.223 -10.598 29.580 1.00 84.12 183 HIS A CA 1
ATOM 1466 C C . HIS A 1 183 ? -8.297 -10.148 30.716 1.00 84.12 183 HIS A C 1
ATOM 1468 O O . HIS A 1 183 ? -7.081 -10.117 30.535 1.00 84.12 183 HIS A O 1
ATOM 1474 N N . SER A 1 184 ? -8.835 -9.809 31.889 1.00 82.38 184 SER A N 1
ATOM 1475 C CA . SER A 1 184 ? -8.052 -9.412 33.054 1.00 82.38 184 SER A CA 1
ATOM 1476 C C . SER A 1 184 ? -8.756 -9.787 34.352 1.00 82.38 184 SER A C 1
ATOM 1478 O O . SER A 1 184 ? -9.786 -9.214 34.704 1.00 82.38 184 SER A O 1
ATOM 1480 N N . ASN A 1 185 ? -8.134 -10.688 35.116 1.00 81.31 185 ASN A N 1
ATOM 1481 C CA . ASN A 1 185 ? -8.610 -11.045 36.453 1.00 81.31 185 ASN A CA 1
ATOM 1482 C C . ASN A 1 185 ? -8.639 -9.822 37.377 1.00 81.31 185 ASN A C 1
ATOM 1484 O O . ASN A 1 185 ? -9.604 -9.649 38.106 1.00 81.31 185 ASN A O 1
ATOM 1488 N N . TYR A 1 186 ? -7.632 -8.945 37.292 1.00 82.25 186 TYR A N 1
ATOM 1489 C CA . TYR A 1 186 ? -7.554 -7.720 38.094 1.00 82.25 186 TYR A CA 1
ATOM 1490 C C . TYR A 1 186 ? -8.729 -6.771 37.821 1.00 82.25 186 TYR A C 1
ATOM 1492 O O . TYR A 1 186 ? -9.345 -6.267 38.754 1.00 82.25 186 TYR A O 1
ATOM 1500 N N . MET A 1 187 ? -9.066 -6.559 36.545 1.00 79.12 187 MET A N 1
ATOM 1501 C CA . MET A 1 187 ? -10.175 -5.679 36.155 1.00 79.12 187 MET A CA 1
ATOM 1502 C C . MET A 1 187 ? -11.549 -6.347 36.319 1.00 79.12 187 MET A C 1
ATOM 1504 O O . MET A 1 187 ? -12.565 -5.654 36.362 1.00 79.12 187 MET A O 1
ATOM 1508 N N . GLY A 1 188 ? -11.588 -7.683 36.384 1.00 71.94 188 GLY A N 1
ATOM 1509 C CA . GLY A 1 188 ? -12.811 -8.465 36.560 1.00 71.94 188 GLY A CA 1
ATOM 1510 C C . GLY A 1 188 ? -13.209 -8.714 38.010 1.00 71.94 188 GLY A C 1
ATOM 1511 O O . GLY A 1 188 ? -14.388 -8.920 38.299 1.00 71.94 188 GLY A O 1
ATOM 1512 N N . THR A 1 189 ? -12.264 -8.664 38.946 1.00 70.88 189 THR A N 1
ATOM 1513 C CA . THR A 1 189 ? -12.575 -8.793 40.369 1.00 70.88 189 THR A CA 1
ATOM 1514 C C . THR A 1 189 ? -13.078 -7.473 40.941 1.00 70.88 189 THR A C 1
ATOM 1516 O O . THR A 1 189 ? -12.351 -6.490 41.046 1.00 70.88 189 THR A O 1
ATOM 1519 N N . ASN A 1 190 ? -14.349 -7.467 41.343 1.00 54.91 190 ASN A N 1
ATOM 1520 C CA . ASN A 1 190 ? -14.954 -6.401 42.132 1.00 54.91 190 ASN A CA 1
ATOM 1521 C C . ASN A 1 190 ? -14.260 -6.240 43.489 1.00 54.91 190 ASN A C 1
ATOM 1523 O O . ASN A 1 190 ? -14.533 -7.021 44.396 1.00 54.91 190 ASN A O 1
ATOM 1527 N N . SER A 1 191 ? -13.490 -5.165 43.644 1.00 42.91 191 SER A N 1
ATOM 1528 C CA . SER A 1 191 ? -13.532 -4.300 44.834 1.00 42.91 191 SER A CA 1
ATOM 1529 C C . SER A 1 191 ? -12.695 -3.035 44.613 1.00 42.91 191 SER A C 1
ATOM 1531 O O . SER A 1 191 ? -11.605 -2.882 45.152 1.00 42.91 191 SER A O 1
ATOM 1533 N N . ILE A 1 192 ? -13.228 -2.093 43.830 1.00 45.78 192 ILE A N 1
ATOM 1534 C CA . ILE A 1 192 ? -12.894 -0.680 44.043 1.00 45.78 192 ILE A CA 1
ATOM 1535 C C . ILE A 1 192 ? -13.906 -0.199 45.088 1.00 45.78 192 ILE A C 1
ATOM 1537 O O . ILE A 1 192 ? -15.085 -0.051 44.762 1.00 45.78 192 ILE A O 1
ATOM 1541 N N . GLN A 1 193 ? -13.465 -0.111 46.347 1.00 35.50 193 GLN A N 1
ATOM 1542 C CA . GLN A 1 193 ? -14.128 0.695 47.378 1.00 35.50 193 GLN A CA 1
ATOM 1543 C C . GLN A 1 193 ? -13.847 2.175 47.127 1.00 35.50 193 GLN A C 1
ATOM 1545 O O . GLN A 1 193 ? -12.705 2.484 46.715 1.00 35.50 193 GLN A O 1
#

Foldseek 3Di:
DDDDDPVVVVVVVVVVVVLPDDWDQAWFFQVQVVSQATEWEAEVPPGTFIWHADPVSWIWGDDPFKTFIWAWDPDDDPWTKIWTAMGTPDPQKWKKFWKWKWKWWDFPVDPDTHTDDIDIDMYTPPDGTDMDTHRDSRTHYIYMYIYTPDIDIDGHDPQPAEPDWDDDPVDIGHHHLVVVVVVDVVSVDDDPD

Sequence (193 aa):
MESKDSSNESLLEALSTITCTEEFTDFVPLPAIDYKIMFSVSVAGIGILPGEFAPNGALRFHLPVIYIIISRQVRQEETPSVNILGEAKFPNLEWKYVMQMRFRVGTGESGMDRVVDSDLFELGKRHPPIVIRIGDRSIQRVRIEMKFVEMLHNFLPKFEYGDITLKFKDETLQVYKALLSLHSNYMGTNSIQ

Organism: Onchocerca ochengi (NCBI:txid42157)

Secondary structure (DSSP, 8-state):
----SHHHHHHHHHHHHT-S---BSS-EE-GGGTT-SEEEEEETTTEEPPEEE-TTS-EEEE-SSEEEEEEE-SS--SS-EEEEEEEESSTTEEEEEEEEEEEEEEETT-SSPEEEEEEEEEEETTSPPEEEE---TTEEEEEEEEEEEEEEEEEPP-----SEEEE-SS-EEEE-HHHHHHH-HHHHS----

Radius of gyration: 23.41 Å; chains: 1; bounding box: 55×51×74 Å

pLDDT: mean 81.4, std 16.17, range [34.72, 97.06]